Protein AF-A0AAU5V6W9-F1 (afdb_monomer_lite)

Secondary structure (DSSP, 8-state):
------------TT---HHHHHHHHHHHHHHHHHHHHHHHHHHHHHHHHH---STTS-HHHHHHHHHHHHHHHHHHHHHHHHHHHTTTS---HHHHHHHHHHHHHHHIIIIIHHHHHHHHHTT--HHHHHHHHHHHHHTTHHHHHHHHHHHHTTTBTTHHHHHHHHHHHHHHHHHHHHHHHHHHSS--TTTT---HHHHHHHHHHHHHHHHHHHHHHT-GGGBPPPPPPPPPPP---

Foldseek 3Di:
DDPPDPPPDPPPLPLDDPVLLVLLLVQLLVLLVQLLVVLLVCQVCCVPPPVPLVVVPPVVVLLVVLLVSLCSNLVSSQQSNVVSVCVQPVADSVLSSVLSSVLSSCLSVPFQSVQLNVCSVVVHDSSLSNLLSVLVSLLSQLSSLVSNLVSLVQWFPLSVVSSVLSNVLSVVLVVVLVVVCVPPVQCCSPVRNHDPVSSSVSSSSSRSSSSVSSSVRSRPVGTDDPPPDPPPPDDDD

Structure (mmCIF, N/CA/C/O backbone):
data_AF-A0AAU5V6W9-F1
#
_entry.id   AF-A0AAU5V6W9-F1
#
loop_
_atom_site.group_PDB
_atom_site.id
_atom_site.type_symbol
_atom_site.label_atom_id
_atom_site.label_alt_id
_atom_site.label_comp_id
_atom_site.label_asym_id
_atom_site.label_entity_id
_atom_site.label_seq_id
_atom_site.pdbx_PDB_ins_code
_atom_site.Cartn_x
_atom_site.Cartn_y
_atom_site.Cartn_z
_atom_site.occupancy
_atom_site.B_iso_or_equiv
_atom_site.auth_seq_id
_atom_site.auth_comp_id
_atom_site.auth_asym_id
_atom_site.auth_atom_id
_atom_site.pdbx_PDB_model_num
ATOM 1 N N . MET A 1 1 ? -24.030 -27.761 46.224 1.00 55.62 1 MET A N 1
ATOM 2 C CA . MET A 1 1 ? -22.808 -27.492 45.439 1.00 55.62 1 MET A CA 1
ATOM 3 C C . MET A 1 1 ? -23.111 -26.352 44.473 1.00 55.62 1 MET A C 1
ATOM 5 O O . MET A 1 1 ? -23.817 -26.597 43.503 1.00 55.62 1 MET A O 1
ATOM 9 N N . PRO A 1 2 ? -22.724 -25.101 44.776 1.00 58.25 2 PRO A N 1
ATOM 10 C CA . PRO A 1 2 ? -22.965 -23.975 43.880 1.00 58.25 2 PRO A CA 1
ATOM 11 C C . PRO A 1 2 ? -21.995 -24.043 42.696 1.00 58.25 2 PRO A C 1
ATOM 13 O O . PRO A 1 2 ? -20.791 -24.206 42.884 1.00 58.25 2 PRO A O 1
ATOM 16 N N . ALA A 1 3 ? -22.536 -23.959 41.482 1.00 61.22 3 ALA A N 1
ATOM 17 C CA . ALA A 1 3 ? -21.761 -23.889 40.255 1.00 61.22 3 ALA A CA 1
ATOM 18 C C . ALA A 1 3 ? -20.944 -22.592 40.256 1.00 61.22 3 ALA A C 1
ATOM 20 O O . ALA A 1 3 ? -21.497 -21.493 40.213 1.00 61.22 3 ALA A O 1
ATOM 21 N N . SER A 1 4 ? -19.625 -22.737 40.340 1.00 66.50 4 SER A N 1
ATOM 22 C CA . SER A 1 4 ? -18.647 -21.669 40.184 1.00 66.50 4 SER A CA 1
ATOM 23 C C . SER A 1 4 ? -18.809 -21.066 38.789 1.00 66.50 4 SER A C 1
ATOM 25 O O . SER A 1 4 ? -18.301 -21.602 37.806 1.00 66.50 4 SER A O 1
ATOM 27 N N . GLY A 1 5 ? -19.582 -19.986 38.692 1.00 65.50 5 GLY A N 1
ATOM 28 C CA . GLY A 1 5 ? -19.778 -19.258 37.448 1.00 65.50 5 GLY A CA 1
ATOM 29 C C . GLY A 1 5 ? -18.432 -18.761 36.939 1.00 65.50 5 GLY A C 1
ATOM 30 O O . GLY A 1 5 ? -17.771 -17.956 37.592 1.00 65.50 5 GLY A O 1
ATOM 31 N N . THR A 1 6 ? -18.018 -19.255 35.777 1.00 69.75 6 THR A N 1
ATOM 32 C CA . THR A 1 6 ? -16.904 -18.699 35.016 1.00 69.75 6 THR A CA 1
ATOM 33 C C . THR A 1 6 ? -17.271 -17.264 34.660 1.00 69.75 6 THR A C 1
ATOM 35 O O . THR A 1 6 ? -18.069 -17.033 33.750 1.00 69.75 6 THR A O 1
ATOM 38 N N . GLY A 1 7 ? -16.751 -16.308 35.434 1.00 66.25 7 GLY A N 1
ATOM 39 C CA . GLY A 1 7 ? -16.927 -14.888 35.164 1.00 66.25 7 GLY A CA 1
ATOM 40 C C . GLY A 1 7 ? -16.537 -14.576 33.715 1.00 66.25 7 GLY A C 1
ATOM 41 O O . GLY A 1 7 ? -15.620 -15.215 33.187 1.00 66.25 7 GLY A O 1
ATOM 42 N N . PRO A 1 8 ? -17.243 -13.646 33.050 1.00 65.94 8 PRO A N 1
ATOM 43 C CA . PRO A 1 8 ? -16.967 -13.300 31.665 1.00 65.94 8 PRO A CA 1
ATOM 44 C C . PRO A 1 8 ? -15.492 -12.928 31.540 1.00 65.94 8 PRO A C 1
ATOM 46 O O . PRO A 1 8 ? -15.019 -12.022 32.228 1.00 65.94 8 PRO A O 1
ATOM 49 N N . ALA A 1 9 ? -14.768 -13.673 30.701 1.00 65.06 9 ALA A N 1
ATOM 50 C CA . ALA A 1 9 ? -13.371 -13.406 30.406 1.00 65.06 9 ALA A CA 1
ATOM 51 C C . ALA A 1 9 ? -13.256 -11.929 30.027 1.00 65.06 9 ALA A C 1
ATOM 53 O O . ALA A 1 9 ? -13.850 -11.489 29.040 1.00 65.06 9 ALA A O 1
ATOM 54 N N . THR A 1 10 ? -12.554 -11.159 30.855 1.00 64.56 10 THR A N 1
ATOM 55 C CA . THR A 1 10 ? -12.313 -9.742 30.620 1.00 64.56 10 THR A CA 1
ATOM 56 C C . THR A 1 10 ? -11.573 -9.633 29.298 1.00 64.56 10 THR A C 1
ATOM 58 O O . THR A 1 10 ? -10.386 -9.937 29.187 1.00 64.56 10 THR A O 1
ATOM 61 N N . SER A 1 11 ? -12.305 -9.268 28.248 1.00 62.91 11 SER A N 1
ATOM 62 C CA . SER A 1 11 ? -11.743 -9.025 26.931 1.00 62.91 11 SER A CA 1
ATOM 63 C C . SER A 1 11 ? -10.641 -7.986 27.097 1.00 62.91 11 SER A C 1
ATOM 65 O O . SER A 1 11 ? -10.921 -6.843 27.456 1.00 62.91 11 SER A O 1
ATOM 67 N N . SER A 1 12 ? -9.393 -8.421 26.911 1.00 61.25 12 SER A N 1
ATOM 68 C CA . SER A 1 12 ? -8.193 -7.617 27.120 1.00 61.25 12 SER A CA 1
ATOM 69 C C . SER A 1 12 ? -8.353 -6.232 26.495 1.00 61.25 12 SER A C 1
ATOM 71 O O . SER A 1 12 ? -8.393 -6.083 25.271 1.00 61.25 12 SER A O 1
ATOM 73 N N . ALA A 1 13 ? -8.392 -5.207 27.347 1.00 68.50 13 ALA A N 1
ATOM 74 C CA . ALA A 1 13 ? -8.465 -3.804 26.948 1.00 68.50 13 ALA A CA 1
ATOM 75 C C . ALA A 1 13 ? -7.258 -3.355 26.096 1.00 68.50 13 ALA A C 1
ATOM 77 O O . ALA A 1 13 ? -7.284 -2.271 25.517 1.00 68.50 13 ALA A O 1
ATOM 78 N N . SER A 1 14 ? -6.207 -4.183 25.989 1.00 76.44 14 SER A N 1
ATOM 79 C CA . SER A 1 14 ? -4.956 -3.849 25.301 1.00 76.44 14 SER A CA 1
ATOM 80 C C . SER A 1 14 ? -5.104 -3.623 23.794 1.00 76.44 14 SER A C 1
ATOM 82 O O . SER A 1 14 ? -4.182 -3.112 23.165 1.00 76.44 14 SER A O 1
ATOM 84 N N . GLY A 1 15 ? -6.228 -4.023 23.183 1.00 81.38 15 GLY A N 1
ATOM 85 C CA . GLY A 1 15 ? -6.439 -3.930 21.735 1.00 81.38 15 GLY A CA 1
ATOM 86 C C . GLY A 1 15 ? -5.533 -4.852 20.907 1.00 81.38 15 GLY A C 1
ATOM 87 O O . GLY A 1 15 ? -5.777 -5.017 19.712 1.00 81.38 15 GLY A O 1
ATOM 88 N N . TRP A 1 16 ? -4.552 -5.515 21.523 1.00 93.00 16 TRP A N 1
ATOM 89 C CA . TRP A 1 16 ? -3.640 -6.449 20.874 1.00 93.00 16 TRP A CA 1
ATOM 90 C C . TRP A 1 16 ? -4.356 -7.738 20.460 1.00 93.00 16 TRP A C 1
ATOM 92 O O . TRP A 1 16 ? -5.128 -8.313 21.224 1.00 93.00 16 TRP A O 1
ATOM 102 N N . ASN A 1 17 ? -4.089 -8.205 19.239 1.00 94.69 17 ASN A N 1
ATOM 103 C CA . ASN A 1 17 ? -4.577 -9.485 18.737 1.00 94.69 17 ASN A CA 1
ATOM 104 C C . ASN A 1 17 ? -3.522 -10.088 17.802 1.00 94.69 17 ASN A C 1
ATOM 106 O O . ASN A 1 17 ? -3.394 -9.675 16.649 1.00 94.69 17 ASN A O 1
ATOM 110 N N . THR A 1 18 ? -2.780 -11.074 18.310 1.00 95.31 18 THR A N 1
ATOM 111 C CA . THR A 1 18 ? -1.686 -11.744 17.590 1.00 95.31 18 THR A CA 1
ATOM 112 C C . THR A 1 18 ? -2.150 -12.376 16.275 1.00 95.31 18 THR A C 1
ATOM 114 O O . THR A 1 18 ? -1.426 -12.338 15.286 1.00 95.31 18 THR A O 1
ATOM 117 N N . ARG A 1 19 ? -3.374 -12.918 16.223 1.00 96.25 19 ARG A N 1
ATOM 118 C CA . ARG A 1 19 ? -3.924 -13.504 14.994 1.00 96.25 19 ARG A CA 1
ATOM 119 C C . ARG A 1 19 ? -4.115 -12.439 13.915 1.00 96.25 19 ARG A C 1
ATOM 121 O O . ARG A 1 19 ? -3.682 -12.648 12.788 1.00 96.25 19 ARG A O 1
ATOM 128 N N . LEU A 1 20 ? -4.722 -11.302 14.256 1.00 95.69 20 LEU A N 1
ATOM 129 C CA . LEU A 1 20 ? -4.918 -10.197 13.311 1.00 95.69 20 LEU A CA 1
ATOM 130 C C . LEU A 1 20 ? -3.590 -9.585 12.851 1.00 95.69 20 LEU A C 1
ATOM 132 O O . LEU A 1 20 ? -3.468 -9.224 11.685 1.00 95.69 20 LEU A O 1
ATOM 136 N N . TYR A 1 21 ? -2.597 -9.505 13.742 1.00 96.19 21 TYR A N 1
ATOM 137 C CA . TYR A 1 21 ? -1.244 -9.058 13.401 1.00 96.19 21 TYR A CA 1
ATOM 138 C C . TYR A 1 21 ? -0.627 -9.917 12.289 1.00 96.19 21 TYR A C 1
ATOM 140 O O . TYR A 1 21 ? -0.215 -9.399 11.253 1.00 96.19 21 TYR A O 1
ATOM 148 N N . TRP A 1 22 ? -0.626 -11.241 12.467 1.00 97.19 22 TRP A N 1
ATOM 149 C CA . TRP A 1 22 ? -0.073 -12.157 11.469 1.00 97.19 22 TRP A CA 1
ATOM 150 C C . TRP A 1 22 ? -0.917 -12.236 10.197 1.00 97.19 22 TRP A C 1
ATOM 152 O O . TRP A 1 22 ? -0.357 -12.360 9.112 1.00 97.19 22 TRP A O 1
ATOM 162 N N . GLN A 1 23 ? -2.245 -12.108 10.299 1.00 97.44 23 GLN A N 1
ATOM 163 C CA . GLN A 1 23 ? -3.112 -11.993 9.122 1.00 97.44 23 GLN A CA 1
ATOM 164 C C . GLN A 1 23 ? -2.788 -10.743 8.301 1.00 97.44 23 GLN A C 1
ATOM 166 O O . GLN A 1 23 ? -2.745 -10.827 7.078 1.00 97.44 23 GLN A O 1
ATOM 171 N N . TRP A 1 24 ? -2.520 -9.605 8.949 1.00 96.50 24 TRP A N 1
ATOM 172 C CA . TRP A 1 24 ? -2.095 -8.390 8.256 1.00 96.50 24 TRP A CA 1
ATOM 173 C C . TRP A 1 24 ? -0.796 -8.599 7.487 1.00 96.50 24 TRP A C 1
ATOM 175 O O . TRP A 1 24 ? -0.749 -8.293 6.297 1.00 96.50 24 TRP A O 1
ATOM 185 N N . ILE A 1 25 ? 0.227 -9.152 8.143 1.00 95.25 25 ILE A N 1
ATOM 186 C CA . ILE A 1 25 ? 1.513 -9.456 7.505 1.00 95.25 25 ILE A CA 1
ATOM 187 C C . ILE A 1 25 ? 1.290 -10.387 6.311 1.00 95.25 25 ILE A C 1
ATOM 189 O O . ILE A 1 25 ? 1.614 -10.021 5.187 1.00 95.25 25 ILE A O 1
ATOM 193 N N . GLY A 1 26 ? 0.640 -11.534 6.528 1.00 96.19 26 GLY A N 1
ATOM 194 C CA . GLY A 1 26 ? 0.418 -12.529 5.479 1.00 96.19 26 GLY A CA 1
ATOM 195 C C . GLY A 1 26 ? -0.352 -11.981 4.277 1.00 96.19 26 GLY A C 1
ATOM 196 O O . GLY A 1 26 ? 0.048 -12.200 3.137 1.00 96.19 26 GLY A O 1
ATOM 197 N N . TYR A 1 27 ? -1.425 -11.221 4.502 1.00 96.38 27 TYR A N 1
ATOM 198 C CA . TYR A 1 27 ? -2.214 -10.637 3.417 1.00 96.38 27 TYR A CA 1
ATOM 199 C C . TYR A 1 27 ? -1.485 -9.528 2.656 1.00 96.38 27 TYR A C 1
ATOM 201 O O . TYR A 1 27 ? -1.617 -9.471 1.435 1.00 96.38 27 TYR A O 1
ATOM 209 N N . ASN A 1 28 ? -0.690 -8.686 3.324 1.00 93.12 28 ASN A N 1
ATOM 210 C CA . ASN A 1 28 ? 0.132 -7.698 2.619 1.00 93.12 28 ASN A CA 1
ATOM 211 C C . ASN A 1 28 ? 1.264 -8.374 1.835 1.00 93.12 28 ASN A C 1
ATOM 213 O O . ASN A 1 28 ? 1.492 -8.013 0.686 1.00 93.12 28 ASN A O 1
ATOM 217 N N . THR A 1 29 ? 1.913 -9.400 2.394 1.00 91.94 29 THR A N 1
ATOM 218 C CA . THR A 1 29 ? 2.913 -10.202 1.674 1.00 91.94 29 THR A CA 1
ATOM 219 C C . THR A 1 29 ? 2.320 -10.826 0.412 1.00 91.94 29 THR A C 1
ATOM 221 O O . THR A 1 29 ? 2.888 -10.668 -0.665 1.00 91.94 29 THR A O 1
ATOM 224 N N . ILE A 1 30 ? 1.155 -11.477 0.513 1.00 94.62 30 ILE A N 1
ATOM 225 C CA . ILE A 1 30 ? 0.465 -12.057 -0.649 1.00 94.62 30 ILE A CA 1
ATOM 226 C C . ILE A 1 30 ? 0.129 -10.972 -1.675 1.00 94.62 30 ILE A C 1
ATOM 228 O O . ILE A 1 30 ? 0.341 -11.187 -2.868 1.00 94.62 30 ILE A O 1
ATOM 232 N N . ALA A 1 31 ? -0.369 -9.814 -1.230 1.00 91.88 31 ALA A N 1
ATOM 233 C CA . ALA A 1 31 ? -0.677 -8.701 -2.119 1.00 91.88 31 ALA A CA 1
ATOM 234 C C . ALA A 1 31 ? 0.565 -8.243 -2.892 1.00 91.88 31 ALA A C 1
ATOM 236 O O . ALA A 1 31 ? 0.526 -8.219 -4.118 1.00 91.88 31 ALA A O 1
ATOM 237 N N . PHE A 1 32 ? 1.670 -7.948 -2.201 1.00 88.31 32 PHE A N 1
ATOM 238 C CA . PHE A 1 32 ? 2.909 -7.499 -2.836 1.00 88.31 32 PHE A CA 1
ATOM 239 C C . PHE A 1 32 ? 3.469 -8.535 -3.806 1.00 88.31 32 PHE A C 1
ATOM 241 O O . PHE A 1 32 ? 3.773 -8.186 -4.942 1.00 88.31 32 PHE A O 1
ATOM 248 N N . VAL A 1 33 ? 3.524 -9.809 -3.404 1.00 89.06 33 VAL A N 1
ATOM 249 C CA . VAL A 1 33 ? 3.997 -10.893 -4.275 1.00 89.06 33 VAL A CA 1
ATOM 250 C C . VAL A 1 33 ? 3.149 -10.983 -5.540 1.00 89.06 33 VAL A C 1
ATOM 252 O O . VAL A 1 33 ? 3.687 -10.985 -6.644 1.00 89.06 33 VAL A O 1
ATOM 255 N N . THR A 1 34 ? 1.824 -11.019 -5.384 1.00 90.62 34 THR A N 1
ATOM 256 C CA . THR A 1 34 ? 0.880 -11.142 -6.505 1.00 90.62 34 THR A CA 1
ATOM 257 C C . THR A 1 34 ? 1.044 -9.986 -7.480 1.00 90.62 34 THR A C 1
ATOM 259 O O . THR A 1 34 ? 1.129 -10.182 -8.688 1.00 90.62 34 THR A O 1
ATOM 262 N N . VAL A 1 35 ? 1.088 -8.774 -6.942 1.00 87.81 35 VAL A N 1
ATOM 263 C CA . VAL A 1 35 ? 1.090 -7.540 -7.711 1.00 87.81 35 VAL A CA 1
ATOM 264 C C . VAL A 1 35 ? 2.421 -7.328 -8.436 1.00 87.81 35 VAL A C 1
ATOM 266 O O . VAL A 1 35 ? 2.412 -7.006 -9.623 1.00 87.81 35 VAL A O 1
ATOM 269 N N . LEU A 1 36 ? 3.553 -7.566 -7.768 1.00 83.88 36 LEU A N 1
ATOM 270 C CA . LEU A 1 36 ? 4.867 -7.495 -8.406 1.00 83.88 36 LEU A CA 1
ATOM 271 C C . LEU A 1 36 ? 5.038 -8.577 -9.471 1.00 83.88 36 LEU A C 1
ATOM 273 O O . LEU A 1 36 ? 5.511 -8.276 -10.561 1.00 83.88 36 LEU A O 1
ATOM 277 N N . THR A 1 37 ? 4.609 -9.811 -9.190 1.00 85.62 37 THR A N 1
ATOM 278 C CA . THR A 1 37 ? 4.686 -10.915 -10.160 1.00 85.62 37 THR A CA 1
ATOM 279 C C . THR A 1 37 ? 3.857 -10.598 -11.398 1.00 85.62 37 THR A C 1
ATOM 281 O O . THR A 1 37 ? 4.339 -10.721 -12.518 1.00 85.62 37 THR A O 1
ATOM 284 N N . ALA A 1 38 ? 2.614 -10.154 -11.209 1.00 87.69 38 ALA A N 1
ATOM 285 C CA . ALA A 1 38 ? 1.743 -9.800 -12.319 1.00 87.69 38 ALA A CA 1
ATOM 286 C C . ALA A 1 38 ? 2.282 -8.599 -13.109 1.00 87.69 38 ALA A C 1
ATOM 288 O O . ALA A 1 38 ? 2.258 -8.628 -14.333 1.00 87.69 38 ALA A O 1
ATOM 289 N N . GLY A 1 39 ? 2.821 -7.582 -12.432 1.00 82.19 39 GLY A N 1
ATOM 290 C CA . GLY A 1 39 ? 3.485 -6.454 -13.081 1.00 82.19 39 GLY A CA 1
ATOM 291 C C . GLY A 1 39 ? 4.692 -6.871 -13.921 1.00 82.19 39 GLY A C 1
ATOM 292 O O . GLY A 1 39 ? 4.799 -6.468 -15.071 1.00 82.19 39 GLY A O 1
ATOM 293 N N . PHE A 1 40 ? 5.551 -7.731 -13.375 1.00 82.06 40 PHE A N 1
ATOM 294 C CA . PHE A 1 40 ? 6.702 -8.286 -14.083 1.00 82.06 40 PHE A CA 1
ATOM 295 C C . PHE A 1 40 ? 6.283 -9.092 -15.318 1.00 82.06 40 PHE A C 1
ATOM 297 O O . PHE A 1 40 ? 6.793 -8.861 -16.408 1.00 82.06 40 PHE A O 1
ATOM 304 N N . VAL A 1 41 ? 5.298 -9.986 -15.182 1.00 83.94 41 VAL A N 1
ATOM 305 C CA . VAL A 1 41 ? 4.759 -10.751 -16.319 1.00 83.94 41 VAL A CA 1
ATOM 306 C C . VAL A 1 41 ? 4.163 -9.822 -17.378 1.00 83.94 41 VAL A C 1
ATOM 308 O O . VAL A 1 41 ? 4.382 -10.037 -18.564 1.00 83.94 41 VAL A O 1
ATOM 311 N N . LEU A 1 42 ? 3.432 -8.778 -16.975 1.00 78.88 42 LEU A N 1
ATOM 312 C CA . LEU A 1 42 ? 2.895 -7.786 -17.908 1.00 78.88 42 LEU A CA 1
ATOM 313 C C . LEU A 1 42 ? 4.002 -6.995 -18.613 1.00 78.88 42 LEU A C 1
ATOM 315 O O . LEU A 1 42 ? 3.856 -6.717 -19.799 1.00 78.88 42 LEU A O 1
ATOM 319 N N . ALA A 1 43 ? 5.092 -6.660 -17.918 1.00 75.31 43 ALA A N 1
ATOM 320 C CA . ALA A 1 43 ? 6.247 -5.992 -18.510 1.00 75.31 43 ALA A CA 1
ATOM 321 C C . ALA A 1 43 ? 6.925 -6.881 -19.565 1.00 75.31 43 ALA A C 1
ATOM 323 O O . ALA A 1 43 ? 7.111 -6.425 -20.690 1.00 75.31 43 ALA A O 1
ATOM 324 N N . LEU A 1 44 ? 7.176 -8.159 -19.249 1.00 77.25 44 LEU A N 1
ATOM 325 C CA . LEU A 1 44 ? 7.737 -9.135 -20.193 1.00 77.25 44 LEU A CA 1
ATOM 326 C C . LEU A 1 44 ? 6.843 -9.337 -21.423 1.00 77.25 44 LEU A C 1
ATOM 328 O O . LEU A 1 44 ? 7.301 -9.317 -22.560 1.00 77.25 44 LEU A O 1
ATOM 332 N N . LEU A 1 45 ? 5.534 -9.508 -21.212 1.00 75.69 45 LEU A N 1
ATOM 333 C CA . LEU A 1 45 ? 4.588 -9.646 -22.321 1.00 75.69 45 LEU A CA 1
ATOM 334 C C . LEU A 1 45 ? 4.494 -8.354 -23.147 1.00 75.69 45 LEU A C 1
ATOM 336 O O . LEU A 1 45 ? 4.311 -8.414 -24.360 1.00 75.69 45 LEU A O 1
ATOM 340 N N . GLY A 1 46 ? 4.608 -7.192 -22.504 1.00 70.00 46 GLY A N 1
ATOM 341 C CA . GLY A 1 46 ? 4.578 -5.888 -23.158 1.00 70.00 46 GLY A CA 1
ATOM 342 C C . GLY A 1 46 ? 5.800 -5.632 -24.039 1.00 70.00 46 GLY A C 1
ATOM 343 O O . GLY A 1 46 ? 5.620 -5.175 -25.170 1.00 70.00 46 GLY A O 1
ATOM 344 N N . SER A 1 47 ? 7.006 -5.953 -23.549 1.00 67.94 47 SER A N 1
ATOM 345 C CA . SER A 1 47 ? 8.249 -5.806 -24.317 1.00 67.94 47 SER A CA 1
ATOM 346 C C . SER A 1 47 ? 8.286 -6.759 -25.504 1.00 67.94 47 SER A C 1
ATOM 348 O O . SER A 1 47 ? 8.539 -6.328 -26.625 1.00 67.94 47 SER A O 1
ATOM 350 N N . ASP A 1 48 ? 7.962 -8.034 -25.278 1.00 65.81 48 ASP A N 1
ATOM 351 C CA . ASP A 1 48 ? 8.229 -9.081 -26.264 1.00 65.81 48 ASP A CA 1
ATOM 352 C C . ASP A 1 48 ? 7.082 -9.246 -27.266 1.00 65.81 48 ASP A C 1
ATOM 354 O O . ASP A 1 48 ? 7.307 -9.435 -28.463 1.00 65.81 48 ASP A O 1
ATOM 358 N N . ALA A 1 49 ? 5.830 -9.195 -26.800 1.00 56.66 49 ALA A N 1
ATOM 359 C CA . ALA A 1 49 ? 4.691 -9.588 -27.630 1.00 56.66 49 ALA A CA 1
ATOM 360 C C . ALA A 1 49 ? 4.080 -8.426 -28.414 1.00 56.66 49 ALA A C 1
ATOM 362 O O . ALA A 1 49 ? 3.512 -8.650 -29.483 1.00 56.66 49 ALA A O 1
ATOM 363 N N . LEU A 1 50 ? 4.150 -7.200 -27.890 1.00 55.78 50 LEU A N 1
ATOM 364 C CA . LEU A 1 50 ? 3.366 -6.098 -28.443 1.00 55.78 50 LEU A CA 1
ATOM 365 C C . LEU A 1 50 ? 4.205 -5.007 -29.114 1.00 55.78 50 LEU A C 1
ATOM 367 O O . LEU A 1 50 ? 3.602 -4.177 -29.790 1.00 55.78 50 LEU A O 1
ATOM 371 N N . HIS A 1 51 ? 5.543 -5.011 -28.960 1.00 65.19 51 HIS A N 1
ATOM 372 C CA . HIS A 1 51 ? 6.438 -3.945 -29.453 1.00 65.19 51 HIS A CA 1
ATOM 373 C C . HIS A 1 51 ? 5.806 -2.560 -29.242 1.00 65.19 51 HIS A C 1
ATOM 375 O O . HIS A 1 51 ? 5.802 -1.717 -30.142 1.00 65.19 51 HIS A O 1
ATOM 381 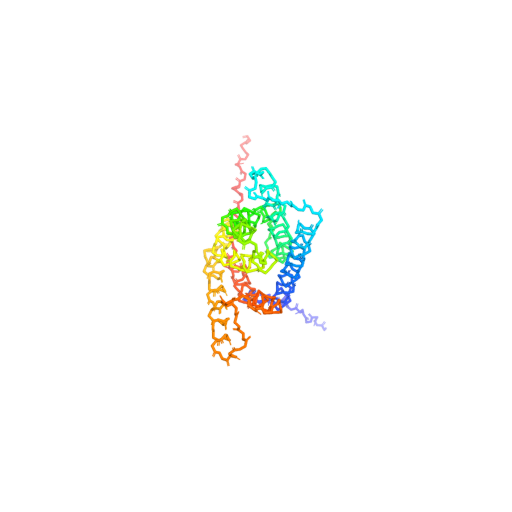N N . LEU A 1 52 ? 5.151 -2.370 -28.086 1.00 63.91 52 LEU A N 1
ATOM 382 C CA . LEU A 1 52 ? 4.425 -1.141 -27.808 1.00 63.91 52 LEU A CA 1
ATOM 383 C C . LEU A 1 52 ? 5.466 -0.075 -27.568 1.00 63.91 52 LEU A C 1
ATOM 385 O O . LEU A 1 52 ? 5.983 0.072 -26.460 1.00 63.91 52 LEU A O 1
ATOM 389 N N . ASP A 1 53 ? 5.741 0.662 -28.628 1.00 65.44 53 ASP A N 1
ATOM 390 C CA . ASP A 1 53 ? 6.400 1.939 -28.553 1.00 65.44 53 ASP A CA 1
ATOM 391 C C . ASP A 1 53 ? 5.434 2.894 -27.831 1.00 65.44 53 ASP A C 1
ATOM 393 O O . ASP A 1 53 ? 4.615 3.580 -28.448 1.00 65.44 53 ASP A O 1
ATOM 397 N N . LEU A 1 54 ? 5.432 2.866 -26.490 1.00 62.41 54 LEU A N 1
ATOM 398 C CA . LEU A 1 54 ? 4.618 3.791 -25.695 1.00 62.41 54 LEU A CA 1
ATOM 399 C C . LEU A 1 54 ? 5.093 5.234 -25.917 1.00 62.41 54 LEU A C 1
ATOM 401 O O . LEU A 1 54 ? 4.299 6.159 -25.726 1.00 62.41 54 LEU A O 1
ATOM 405 N N . ALA A 1 55 ? 6.338 5.418 -26.371 1.00 59.47 55 ALA A N 1
ATOM 406 C CA . ALA A 1 55 ? 6.896 6.705 -26.754 1.00 59.47 55 ALA A CA 1
ATOM 407 C C . ALA A 1 55 ? 6.311 7.246 -28.069 1.00 59.47 55 ALA A C 1
ATOM 409 O O . ALA A 1 55 ? 6.129 8.457 -28.196 1.00 59.47 55 ALA A O 1
ATOM 410 N N . SER A 1 56 ? 5.858 6.379 -28.985 1.00 60.91 56 SER A N 1
ATOM 411 C CA . SER A 1 56 ? 5.157 6.775 -30.224 1.00 60.91 56 SER A CA 1
ATOM 412 C C . SER A 1 56 ? 3.786 7.454 -30.020 1.00 60.91 56 SER A C 1
ATOM 414 O O . SER A 1 56 ? 3.111 7.814 -30.987 1.00 60.91 56 SER A O 1
ATOM 416 N N . GLY A 1 57 ? 3.375 7.716 -28.772 1.00 59.12 57 GLY A N 1
ATOM 417 C CA . GLY A 1 57 ? 2.344 8.715 -28.473 1.00 59.12 57 GLY A CA 1
ATOM 418 C C . GLY A 1 57 ? 0.943 8.167 -28.212 1.00 59.12 57 GLY A C 1
ATOM 419 O O . GLY A 1 57 ? -0.032 8.925 -28.203 1.00 59.12 57 GLY A O 1
ATOM 420 N N . HIS A 1 58 ? 0.792 6.873 -27.933 1.00 75.31 58 HIS A N 1
ATOM 421 C CA . HIS A 1 58 ? -0.504 6.320 -27.543 1.00 75.31 58 HIS A CA 1
ATOM 422 C C . HIS A 1 58 ? -0.813 6.577 -26.059 1.00 75.31 58 HIS A C 1
ATOM 424 O O . HIS A 1 58 ? -0.895 5.652 -25.251 1.00 75.31 58 HIS A O 1
ATOM 430 N N . VAL A 1 59 ? -1.079 7.844 -25.711 1.00 82.69 59 VAL A N 1
ATOM 431 C CA . VAL A 1 59 ? -1.544 8.281 -24.375 1.00 82.69 59 VAL A CA 1
ATOM 432 C C . VAL A 1 59 ? -2.686 7.398 -23.860 1.00 82.69 59 VAL A C 1
ATOM 434 O O . VAL A 1 59 ? -2.739 7.073 -22.678 1.00 82.69 59 VAL A O 1
ATOM 437 N N . LEU A 1 60 ? -3.579 6.946 -24.745 1.00 84.81 60 LEU A N 1
ATOM 438 C CA . LEU A 1 60 ? -4.673 6.042 -24.387 1.00 84.81 60 LEU A CA 1
ATOM 439 C C . LEU A 1 60 ? -4.183 4.678 -23.868 1.00 84.81 60 LEU A C 1
ATOM 441 O O . LEU A 1 60 ? -4.742 4.165 -22.901 1.00 84.81 60 LEU A O 1
ATOM 445 N N . VAL A 1 61 ? -3.144 4.103 -24.480 1.00 82.19 61 VAL A N 1
ATOM 446 C CA . VAL A 1 61 ? -2.547 2.828 -24.050 1.00 82.19 61 VAL A CA 1
ATOM 447 C C . VAL A 1 61 ? -1.847 3.013 -22.707 1.00 82.19 61 VAL A C 1
ATOM 449 O O . VAL A 1 61 ? -2.089 2.232 -21.790 1.00 82.19 61 VAL A O 1
ATOM 452 N N . ALA A 1 62 ? -1.075 4.091 -22.545 1.00 82.81 62 ALA A N 1
ATOM 453 C CA . ALA A 1 62 ? -0.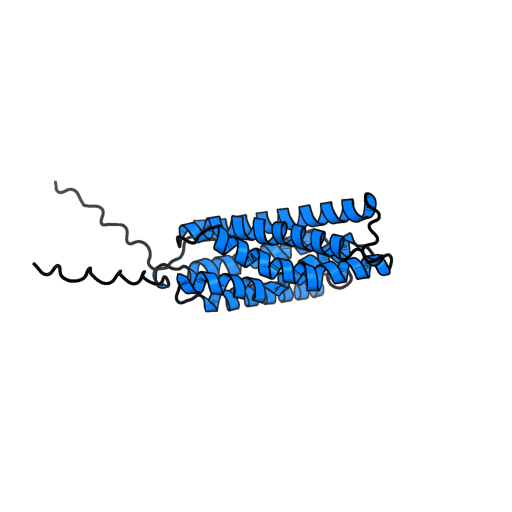448 4.451 -21.273 1.00 82.81 62 ALA A CA 1
ATOM 454 C C . ALA A 1 62 ? -1.479 4.613 -20.140 1.00 82.81 62 ALA A C 1
ATOM 456 O O . ALA A 1 62 ? -1.315 4.048 -19.059 1.00 82.81 62 ALA A O 1
ATOM 457 N N . LEU A 1 63 ? -2.583 5.324 -20.395 1.00 88.12 63 LEU A N 1
ATOM 458 C CA . LEU A 1 63 ? -3.680 5.487 -19.437 1.00 88.12 63 LEU A CA 1
ATOM 459 C C . LEU A 1 63 ? -4.363 4.157 -19.103 1.00 88.12 63 LEU A C 1
ATOM 461 O O . LEU A 1 63 ? -4.722 3.928 -17.946 1.00 88.12 63 LEU A O 1
ATOM 465 N N . LEU A 1 64 ? -4.542 3.276 -20.088 1.00 89.19 64 LEU A N 1
ATOM 466 C CA . LEU A 1 64 ? -5.136 1.959 -19.884 1.00 89.19 64 LEU A CA 1
ATOM 467 C C . LEU A 1 64 ? -4.226 1.062 -19.035 1.00 89.19 64 LEU A C 1
ATOM 469 O O . LEU A 1 64 ? -4.707 0.471 -18.070 1.00 89.19 64 LEU A O 1
ATOM 473 N N . ILE A 1 65 ? -2.923 1.021 -19.328 1.00 85.56 65 ILE A N 1
ATOM 474 C CA . ILE A 1 65 ? -1.926 0.285 -18.536 1.00 85.56 65 ILE A CA 1
ATOM 475 C C . ILE A 1 65 ? -1.881 0.827 -17.108 1.00 85.56 65 ILE A C 1
ATOM 477 O O . ILE A 1 65 ? -2.029 0.054 -16.165 1.00 85.56 65 ILE A O 1
ATOM 481 N N . ALA A 1 66 ? -1.777 2.148 -16.934 1.00 88.94 66 ALA A N 1
ATOM 482 C CA . ALA A 1 66 ? -1.784 2.783 -15.618 1.00 88.94 66 ALA A CA 1
ATOM 483 C C . ALA A 1 66 ? -3.061 2.464 -14.828 1.00 88.94 66 ALA A C 1
ATOM 485 O O . ALA A 1 66 ? -3.005 2.182 -13.634 1.00 88.94 66 ALA A O 1
ATOM 486 N N . THR A 1 67 ? -4.220 2.464 -15.491 1.00 91.88 67 THR A N 1
ATOM 487 C CA . THR A 1 67 ? -5.505 2.141 -14.858 1.00 91.88 67 THR A CA 1
ATOM 488 C C . THR A 1 67 ? -5.573 0.674 -14.444 1.00 91.88 67 THR A C 1
ATOM 490 O O . THR A 1 67 ? -5.957 0.377 -13.312 1.00 91.88 67 THR A O 1
ATOM 493 N N . LEU A 1 68 ? -5.182 -0.252 -15.323 1.00 90.81 68 LEU A N 1
ATOM 494 C CA . LEU A 1 68 ? -5.140 -1.683 -15.013 1.00 90.81 68 LEU A CA 1
ATOM 495 C C . LEU A 1 68 ? -4.152 -1.973 -13.884 1.00 90.81 68 LEU A C 1
ATOM 497 O O . LEU A 1 68 ? -4.495 -2.673 -12.932 1.00 90.81 68 LEU A O 1
ATOM 501 N N . GLY A 1 69 ? -2.968 -1.369 -13.951 1.00 89.00 69 GLY A N 1
ATOM 502 C CA . GLY A 1 69 ? -1.956 -1.415 -12.913 1.00 89.00 69 GLY A CA 1
ATOM 503 C C . GLY A 1 69 ? -2.482 -0.902 -11.575 1.00 89.00 69 GLY A C 1
ATOM 504 O O . GLY A 1 69 ? -2.368 -1.588 -10.565 1.00 89.00 69 GLY A O 1
ATOM 505 N N . ALA A 1 70 ? -3.152 0.250 -11.553 1.00 92.38 70 ALA A N 1
ATOM 506 C CA . ALA A 1 70 ? -3.738 0.817 -10.341 1.00 92.38 70 ALA A CA 1
ATOM 507 C C . ALA A 1 70 ? -4.865 -0.041 -9.751 1.00 92.38 70 ALA A C 1
ATOM 509 O O . ALA A 1 70 ? -4.953 -0.194 -8.530 1.00 92.38 70 ALA A O 1
ATOM 510 N N . ILE A 1 71 ? -5.725 -0.614 -10.599 1.00 94.06 71 ILE A N 1
ATOM 511 C CA . ILE A 1 71 ? -6.782 -1.541 -10.177 1.00 94.06 71 ILE A CA 1
ATOM 512 C C . ILE A 1 71 ? -6.165 -2.813 -9.603 1.00 94.06 71 ILE A C 1
ATOM 514 O O . ILE A 1 71 ? -6.630 -3.297 -8.575 1.00 94.06 71 ILE A O 1
ATOM 518 N N . LEU A 1 72 ? -5.117 -3.344 -10.225 1.00 91.38 72 LEU A N 1
ATOM 519 C CA . LEU A 1 72 ? -4.427 -4.531 -9.743 1.00 91.38 72 LEU A CA 1
ATOM 520 C C . LEU A 1 72 ? -3.730 -4.251 -8.404 1.00 91.38 72 LEU A C 1
ATOM 522 O O . LEU A 1 72 ? -4.032 -4.916 -7.415 1.00 91.38 72 LEU A O 1
ATOM 526 N N . PHE A 1 73 ? -2.877 -3.224 -8.345 1.00 88.88 73 PHE A N 1
ATOM 527 C CA . PHE A 1 73 ? -2.155 -2.813 -7.138 1.00 88.88 73 PHE A CA 1
ATOM 528 C C . PHE A 1 73 ? -3.121 -2.441 -6.011 1.00 88.88 73 PHE A C 1
ATOM 530 O O . PHE A 1 73 ? -3.178 -3.107 -4.978 1.00 88.88 73 PHE A O 1
ATOM 537 N N . GLY A 1 74 ? -3.913 -1.386 -6.207 1.00 92.12 74 GLY A N 1
ATOM 538 C CA . GLY A 1 74 ? -4.796 -0.851 -5.177 1.00 92.12 74 GLY A CA 1
ATOM 539 C C . GLY A 1 74 ? -5.986 -1.762 -4.876 1.00 92.12 74 GLY A C 1
ATOM 540 O O . GLY A 1 74 ? -6.438 -1.834 -3.733 1.00 92.12 74 GLY A O 1
ATOM 541 N N . GLY A 1 75 ? -6.486 -2.492 -5.873 1.00 96.38 75 GLY A N 1
ATOM 542 C CA . GLY A 1 75 ? -7.612 -3.408 -5.716 1.00 96.38 75 GLY A CA 1
ATOM 543 C C . GLY A 1 75 ? -7.250 -4.668 -4.945 1.00 96.38 75 GLY A C 1
ATOM 544 O O . GLY A 1 75 ? -7.944 -4.984 -3.978 1.00 96.38 75 GLY A O 1
ATOM 545 N N . VAL A 1 76 ? -6.173 -5.368 -5.323 1.00 95.88 76 VAL A N 1
ATOM 546 C CA . VAL A 1 76 ? -5.737 -6.594 -4.628 1.00 95.88 76 VAL A CA 1
ATOM 547 C C . VAL A 1 76 ? -5.278 -6.263 -3.211 1.00 95.88 76 VAL A C 1
ATOM 549 O O . VAL A 1 76 ? -5.789 -6.855 -2.256 1.00 95.88 76 VAL A O 1
ATOM 552 N N . LEU A 1 77 ? -4.393 -5.271 -3.056 1.00 94.06 77 LEU A N 1
ATOM 553 C CA . LEU A 1 77 ? -3.908 -4.836 -1.745 1.00 94.06 77 LEU A CA 1
ATOM 554 C C . LEU A 1 77 ? -5.063 -4.369 -0.855 1.00 94.06 77 LEU A C 1
ATOM 556 O O . LEU A 1 77 ? -5.230 -4.862 0.261 1.00 94.06 77 LEU A O 1
ATOM 560 N N . GLY A 1 78 ? -5.912 -3.476 -1.369 1.00 96.31 78 GLY A N 1
ATOM 561 C CA . GLY A 1 78 ? -7.061 -2.962 -0.636 1.00 96.31 78 GLY A CA 1
ATOM 562 C C . GLY A 1 78 ? -8.048 -4.064 -0.248 1.00 96.31 78 GLY A C 1
ATOM 563 O O . GLY A 1 78 ? -8.529 -4.082 0.884 1.00 96.31 78 GLY A O 1
ATOM 564 N N . ALA A 1 79 ? -8.338 -5.014 -1.140 1.00 98.00 79 ALA A N 1
ATOM 565 C CA . ALA A 1 79 ? -9.257 -6.112 -0.848 1.00 98.00 79 ALA A CA 1
ATOM 566 C C . ALA A 1 79 ? -8.727 -7.028 0.262 1.00 98.00 79 ALA A C 1
ATOM 568 O O . ALA A 1 79 ? -9.488 -7.382 1.162 1.00 98.00 79 ALA A O 1
ATOM 569 N N . LEU A 1 80 ? -7.441 -7.382 0.219 1.00 97.62 80 LEU A N 1
ATOM 570 C CA . LEU A 1 80 ? -6.815 -8.245 1.218 1.00 97.62 80 LEU A CA 1
ATOM 571 C C . LEU A 1 80 ? -6.663 -7.538 2.574 1.00 97.62 80 LEU A C 1
ATOM 573 O O . LEU A 1 80 ? -6.997 -8.116 3.608 1.00 97.62 80 LEU A O 1
ATOM 577 N N . GLN A 1 81 ? -6.270 -6.262 2.589 1.00 97.00 81 GLN A N 1
ATOM 578 C CA . GLN A 1 81 ? -6.242 -5.457 3.815 1.00 97.00 81 GLN A CA 1
ATOM 579 C C . GLN A 1 81 ? -7.638 -5.302 4.434 1.00 97.00 81 GLN A C 1
ATOM 581 O O . GLN A 1 81 ? -7.794 -5.406 5.655 1.00 97.00 81 GLN A O 1
ATOM 586 N N . TRP A 1 82 ? -8.672 -5.111 3.606 1.00 98.38 82 TRP A N 1
ATOM 587 C CA . TRP A 1 82 ? -10.055 -5.000 4.071 1.00 98.38 82 TRP A CA 1
ATOM 588 C C . TRP A 1 82 ? -10.504 -6.236 4.860 1.00 98.38 82 TRP A C 1
ATOM 590 O O . TRP A 1 82 ? -11.206 -6.080 5.857 1.00 98.38 82 TRP A O 1
ATOM 600 N N . LEU A 1 83 ? -10.046 -7.443 4.495 1.00 98.12 83 LEU A N 1
ATOM 601 C CA . LEU A 1 83 ? -10.371 -8.675 5.227 1.00 98.12 83 LEU A CA 1
ATOM 602 C C . LEU A 1 83 ? -9.898 -8.656 6.688 1.00 98.12 83 LEU A C 1
ATOM 604 O O . LEU A 1 83 ? -10.512 -9.309 7.534 1.00 98.12 83 LEU A O 1
ATOM 608 N N . VAL A 1 84 ? -8.830 -7.917 6.998 1.00 97.56 84 VAL A N 1
ATOM 609 C CA . VAL A 1 84 ? -8.348 -7.716 8.375 1.00 97.56 84 VAL A CA 1
ATOM 610 C C . VAL A 1 84 ? -9.117 -6.587 9.045 1.00 97.56 84 VAL A C 1
ATOM 612 O O . VAL A 1 84 ? -9.597 -6.738 10.166 1.00 97.56 84 VAL A O 1
ATOM 615 N N . VAL A 1 85 ? -9.266 -5.459 8.348 1.00 97.38 85 VAL A N 1
ATOM 616 C CA . VAL A 1 85 ? -9.911 -4.252 8.881 1.00 97.38 85 VAL A CA 1
ATOM 617 C C . VAL A 1 85 ? -11.368 -4.518 9.268 1.00 97.38 85 VAL A C 1
ATOM 619 O O . VAL A 1 85 ? -11.796 -4.103 10.347 1.00 97.38 85 VAL A O 1
ATOM 622 N N . GLN A 1 86 ? -12.109 -5.278 8.453 1.00 97.44 86 GLN A N 1
ATOM 623 C CA . GLN A 1 86 ? -13.515 -5.607 8.714 1.00 97.44 86 GLN A CA 1
ATOM 624 C C . GLN A 1 86 ? -13.731 -6.394 10.015 1.00 97.44 86 GLN A C 1
ATOM 626 O O . GLN A 1 86 ? -14.814 -6.350 10.590 1.00 97.44 86 GLN A O 1
ATOM 631 N N . GLN A 1 87 ? -12.703 -7.098 10.505 1.00 96.31 87 GLN A N 1
ATOM 632 C CA . GLN A 1 87 ? -12.779 -7.840 11.767 1.00 96.31 87 GLN A CA 1
ATOM 633 C C . GLN A 1 87 ? -12.753 -6.913 12.993 1.00 96.31 87 GLN A C 1
ATOM 635 O O . GLN A 1 87 ? -13.004 -7.364 14.109 1.00 96.31 87 GLN A O 1
ATOM 640 N N . ARG A 1 88 ? -12.426 -5.626 12.810 1.00 94.88 88 ARG A N 1
ATOM 641 C CA . ARG A 1 88 ? -12.399 -4.608 13.873 1.00 94.88 88 ARG A CA 1
ATOM 642 C C . ARG A 1 88 ? -13.486 -3.563 13.724 1.00 94.88 88 ARG A C 1
ATOM 644 O O . ARG A 1 88 ? -14.037 -3.123 14.726 1.00 94.88 88 ARG A O 1
ATOM 651 N N . VAL A 1 89 ? -13.759 -3.148 12.493 1.00 95.56 89 VAL A N 1
ATOM 652 C CA . VAL A 1 89 ? -14.700 -2.072 12.190 1.00 95.56 89 VAL A CA 1
ATOM 653 C C . VAL A 1 89 ? -15.526 -2.444 10.960 1.00 95.56 89 VAL A C 1
ATOM 655 O O . VAL A 1 89 ? -14.949 -2.891 9.970 1.00 95.56 89 VAL A O 1
ATOM 658 N N . PRO A 1 90 ? -16.858 -2.251 10.967 1.00 94.44 90 PRO A N 1
ATOM 659 C CA . PRO A 1 90 ? -17.719 -2.589 9.835 1.00 94.44 90 PRO A CA 1
ATOM 660 C C . PRO A 1 90 ? -17.584 -1.549 8.709 1.00 94.44 90 PRO A C 1
ATOM 662 O O . PRO A 1 90 ? -18.487 -0.759 8.442 1.00 94.44 90 PRO A O 1
ATOM 665 N N . LEU A 1 91 ? -16.424 -1.516 8.051 1.00 95.75 91 LEU A N 1
ATOM 666 C CA . LEU A 1 91 ? -16.151 -0.616 6.934 1.00 95.75 91 LEU A CA 1
ATOM 667 C C . LEU A 1 91 ? -16.621 -1.225 5.603 1.00 95.75 91 LEU A C 1
ATOM 669 O O . LEU A 1 91 ? -16.271 -2.370 5.297 1.00 95.75 91 LEU A O 1
ATOM 673 N N . PRO A 1 92 ? -17.351 -0.472 4.755 1.00 97.62 92 PRO A N 1
ATOM 674 C CA . PRO A 1 92 ? -17.748 -0.955 3.438 1.00 97.62 92 PR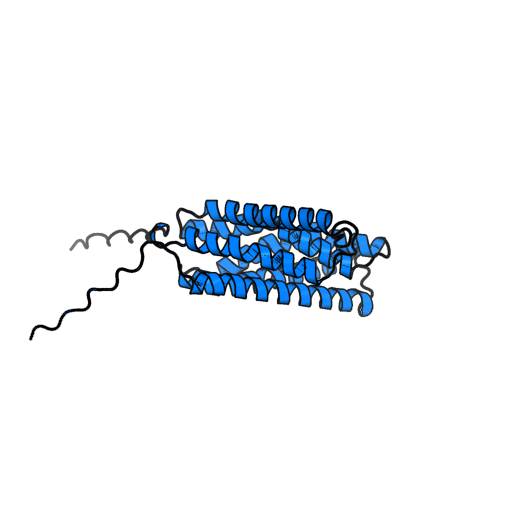O A CA 1
ATOM 675 C C . PRO A 1 92 ? -16.537 -1.270 2.550 1.00 97.62 92 PRO A C 1
ATOM 677 O O . PRO A 1 92 ? -15.686 -0.407 2.318 1.00 97.62 92 PRO A O 1
ATOM 680 N N . ARG A 1 93 ? -16.508 -2.481 1.974 1.00 97.81 93 ARG A N 1
ATOM 681 C CA . ARG A 1 93 ? -15.420 -2.963 1.099 1.00 97.81 93 ARG A CA 1
ATOM 682 C C . ARG A 1 93 ? -15.064 -1.975 -0.008 1.00 97.81 93 ARG A C 1
ATOM 684 O O . ARG A 1 93 ? -13.894 -1.670 -0.212 1.00 97.81 93 ARG A O 1
ATOM 691 N N . LYS A 1 94 ? -16.084 -1.462 -0.706 1.00 97.81 94 LYS A N 1
ATOM 692 C CA . LYS A 1 94 ? -15.912 -0.541 -1.838 1.00 97.81 94 LYS A CA 1
ATOM 693 C C . LYS A 1 94 ? -15.137 0.711 -1.427 1.00 97.81 94 LYS A C 1
ATOM 695 O O . LYS A 1 94 ? -14.199 1.070 -2.120 1.00 97.81 94 LYS A O 1
ATOM 700 N N . VAL A 1 95 ? -15.490 1.317 -0.290 1.00 97.75 95 VAL A N 1
ATOM 701 C CA . VAL A 1 95 ? -14.863 2.554 0.207 1.00 97.75 95 VAL A CA 1
ATOM 702 C C . VAL A 1 95 ? -13.384 2.328 0.524 1.00 97.75 95 VAL A C 1
ATOM 704 O O . VAL A 1 95 ? -12.541 3.138 0.141 1.00 97.75 95 VAL A O 1
ATOM 707 N N . TRP A 1 96 ? -13.060 1.209 1.178 1.00 97.75 96 TRP A N 1
ATOM 708 C CA . TRP A 1 96 ? -11.675 0.868 1.499 1.00 97.75 96 TRP A CA 1
ATOM 709 C C . TRP A 1 96 ? -10.840 0.596 0.243 1.00 97.75 96 TRP A C 1
ATOM 711 O O . TRP A 1 96 ? -9.742 1.128 0.097 1.00 97.75 96 TRP A O 1
ATOM 721 N N . ILE A 1 97 ? -11.371 -0.181 -0.704 1.00 97.56 97 ILE A N 1
ATOM 722 C CA . ILE A 1 97 ? -10.672 -0.485 -1.959 1.00 97.56 97 ILE A CA 1
ATOM 723 C C . ILE A 1 97 ? -10.438 0.786 -2.782 1.00 97.56 97 ILE A C 1
ATOM 725 O O . ILE A 1 97 ? -9.324 1.018 -3.241 1.00 97.56 97 ILE A O 1
ATOM 729 N N . THR A 1 98 ? -11.441 1.658 -2.925 1.00 97.00 98 THR A N 1
ATOM 730 C CA . THR A 1 98 ? -11.270 2.914 -3.676 1.00 97.00 98 THR A CA 1
ATOM 731 C C . THR A 1 98 ? -10.220 3.829 -3.053 1.00 97.00 98 THR A C 1
ATOM 733 O O . THR A 1 98 ? -9.490 4.496 -3.782 1.00 97.00 98 THR A O 1
ATOM 736 N N . ALA A 1 99 ? -10.086 3.813 -1.721 1.00 96.81 99 ALA A N 1
ATOM 737 C CA . ALA A 1 99 ? -9.044 4.561 -1.023 1.00 96.81 99 ALA A CA 1
ATOM 738 C C . ALA A 1 99 ? -7.627 4.033 -1.312 1.00 96.81 99 ALA A C 1
ATOM 740 O O . ALA A 1 99 ? -6.661 4.765 -1.127 1.00 96.81 99 ALA A O 1
ATOM 741 N N . ASN A 1 100 ? -7.489 2.799 -1.797 1.00 96.12 100 ASN A N 1
ATOM 742 C CA . ASN A 1 100 ? -6.212 2.238 -2.234 1.00 96.12 100 ASN A CA 1
ATOM 743 C C . ASN A 1 100 ? -5.952 2.482 -3.728 1.00 96.12 100 ASN A C 1
ATOM 745 O O . ASN A 1 100 ? -4.832 2.809 -4.109 1.00 96.12 100 ASN A O 1
ATOM 749 N N . ILE A 1 101 ? -6.985 2.369 -4.571 1.00 96.19 101 ILE A N 1
ATOM 750 C CA . ILE A 1 101 ? -6.857 2.548 -6.028 1.00 96.19 101 ILE A CA 1
ATOM 751 C C . ILE A 1 101 ? -6.442 3.979 -6.392 1.00 96.19 101 ILE A C 1
ATOM 753 O O . ILE A 1 101 ? -5.598 4.149 -7.262 1.00 96.19 101 ILE A O 1
ATOM 757 N N . GLY A 1 102 ? -6.998 5.005 -5.736 1.00 94.44 102 GLY A N 1
ATOM 758 C CA . GLY A 1 102 ? -6.692 6.407 -6.057 1.00 94.44 102 GLY A CA 1
ATOM 759 C C . GLY A 1 102 ? -5.194 6.744 -5.966 1.00 94.44 102 GLY A C 1
ATOM 760 O O . GLY A 1 102 ? -4.606 7.147 -6.969 1.00 94.44 102 GLY A O 1
ATOM 761 N N . PRO A 1 103 ? -4.547 6.536 -4.804 1.00 93.94 103 PRO A N 1
ATOM 762 C CA . PRO A 1 103 ? -3.100 6.691 -4.661 1.00 93.94 103 PRO A CA 1
ATOM 763 C C . PRO A 1 103 ? -2.293 5.813 -5.619 1.00 93.94 103 PRO A C 1
ATOM 765 O O . PRO A 1 103 ? -1.318 6.293 -6.184 1.00 93.94 103 PRO A O 1
ATOM 768 N N . ALA A 1 104 ? -2.713 4.562 -5.847 1.00 92.88 104 ALA A N 1
ATOM 769 C CA . ALA A 1 104 ? -2.042 3.676 -6.798 1.00 92.88 104 ALA A CA 1
ATOM 770 C C . ALA A 1 104 ? -2.094 4.232 -8.230 1.00 92.88 104 ALA A C 1
ATOM 772 O O . ALA A 1 104 ? -1.099 4.181 -8.940 1.00 92.88 104 ALA A O 1
ATOM 773 N N . LEU A 1 105 ? -3.214 4.824 -8.649 1.00 94.06 105 LEU A N 1
ATOM 774 C CA . LEU A 1 105 ? -3.325 5.461 -9.961 1.00 94.06 105 LEU A CA 1
ATOM 775 C C . LEU A 1 105 ? -2.376 6.650 -10.095 1.00 94.06 105 LEU A C 1
ATOM 777 O O . LEU A 1 105 ? -1.712 6.787 -11.117 1.00 94.06 105 LEU A O 1
ATOM 781 N N . LEU A 1 106 ? -2.266 7.475 -9.053 1.00 93.62 106 LEU A N 1
ATOM 782 C CA . LEU A 1 106 ? -1.299 8.573 -9.032 1.00 93.62 106 LEU A CA 1
ATOM 783 C C . LEU A 1 106 ? 0.141 8.050 -9.100 1.00 93.62 106 LEU A C 1
ATOM 785 O O . LEU A 1 106 ? 0.943 8.591 -9.852 1.00 93.62 106 LEU A O 1
ATOM 789 N N . ALA A 1 107 ? 0.445 6.965 -8.389 1.00 91.31 107 ALA A N 1
ATOM 790 C CA . ALA A 1 107 ? 1.737 6.286 -8.442 1.00 91.31 107 ALA A CA 1
ATOM 791 C C . ALA A 1 107 ? 2.086 5.822 -9.864 1.00 91.31 107 ALA A C 1
ATOM 793 O O . ALA A 1 107 ? 3.172 6.093 -10.376 1.00 91.31 107 ALA A O 1
ATOM 794 N N . TRP A 1 108 ? 1.127 5.184 -10.531 1.00 90.75 108 TRP A N 1
ATOM 795 C CA . TRP A 1 108 ? 1.286 4.723 -11.901 1.00 90.75 108 TRP A CA 1
ATOM 796 C C . TRP A 1 108 ? 1.513 5.869 -12.882 1.00 90.75 108 TRP A C 1
ATOM 798 O O . TRP A 1 108 ? 2.440 5.810 -13.681 1.00 90.75 108 TRP A O 1
ATOM 808 N N . LEU A 1 109 ? 0.697 6.919 -12.811 1.00 91.25 109 LEU A N 1
ATOM 809 C CA . LEU A 1 109 ? 0.760 8.030 -13.760 1.00 91.25 109 LEU A CA 1
ATOM 810 C C . LEU A 1 109 ? 1.990 8.921 -13.569 1.00 91.25 109 LEU A C 1
ATOM 812 O O . LEU A 1 109 ? 2.504 9.451 -14.548 1.00 91.25 109 LEU A O 1
ATOM 816 N N . LEU A 1 110 ? 2.433 9.115 -12.325 1.00 91.06 110 LEU A N 1
ATOM 817 C CA . LEU A 1 110 ? 3.466 10.100 -11.996 1.00 91.06 110 LEU A CA 1
ATOM 818 C C . LEU A 1 110 ? 4.861 9.497 -11.823 1.00 91.06 110 LEU A C 1
ATOM 820 O O . LEU A 1 110 ? 5.836 10.234 -11.915 1.00 91.06 110 LEU A O 1
ATOM 824 N N . VAL A 1 111 ? 4.961 8.193 -11.551 1.00 90.00 111 VAL A N 1
ATOM 825 C CA . VAL A 1 111 ? 6.242 7.533 -11.246 1.00 90.00 111 VAL A CA 1
ATOM 826 C C . VAL A 1 111 ? 6.507 6.391 -12.217 1.00 90.00 111 VAL A C 1
ATOM 828 O O . VAL A 1 111 ? 7.486 6.429 -12.954 1.00 90.00 111 VAL A O 1
ATOM 831 N N . ILE A 1 112 ? 5.613 5.399 -12.265 1.00 88.06 112 ILE A N 1
ATOM 832 C CA . ILE A 1 112 ? 5.872 4.161 -13.013 1.00 88.06 112 ILE A CA 1
ATOM 833 C C . ILE A 1 112 ? 5.863 4.405 -14.524 1.00 88.06 112 ILE A C 1
ATOM 835 O O . ILE A 1 112 ? 6.826 4.062 -15.201 1.00 88.06 112 ILE A O 1
ATOM 839 N N . MET A 1 113 ? 4.802 5.011 -15.064 1.00 88.06 113 MET A N 1
ATOM 840 C CA . MET A 1 113 ? 4.680 5.229 -16.509 1.00 88.06 113 MET A CA 1
ATOM 841 C C . MET A 1 113 ? 5.795 6.121 -17.070 1.00 88.06 113 MET A C 1
ATOM 843 O O . MET A 1 113 ? 6.381 5.723 -18.074 1.00 88.06 113 MET A O 1
ATOM 847 N N . PRO A 1 114 ? 6.146 7.273 -16.458 1.00 87.81 114 PRO A N 1
ATOM 848 C CA . PRO A 1 114 ? 7.265 8.080 -16.939 1.00 87.81 114 PRO A CA 1
ATOM 849 C C . PRO A 1 114 ? 8.594 7.318 -16.953 1.00 87.81 114 PRO A C 1
ATOM 851 O O . PRO A 1 114 ? 9.342 7.429 -17.919 1.00 87.81 114 PRO A O 1
ATOM 854 N N . ALA A 1 115 ? 8.871 6.514 -15.921 1.00 87.12 115 ALA A N 1
ATOM 855 C CA . ALA A 1 115 ? 10.088 5.710 -15.859 1.00 87.12 115 ALA A CA 1
ATOM 856 C C . ALA A 1 115 ? 10.118 4.627 -16.949 1.00 87.12 115 ALA A C 1
ATOM 858 O O . ALA A 1 115 ? 11.130 4.460 -17.623 1.00 87.12 115 ALA A O 1
ATOM 859 N N . VAL A 1 116 ? 8.995 3.936 -17.171 1.00 84.62 116 VAL A N 1
ATOM 860 C CA . VAL A 1 116 ? 8.858 2.927 -18.234 1.00 84.62 116 VAL A CA 1
ATOM 861 C C . VAL A 1 116 ? 9.056 3.543 -19.620 1.00 84.62 116 VAL A C 1
ATOM 863 O O . VAL A 1 116 ? 9.814 2.995 -20.413 1.00 84.62 116 VAL A O 1
ATOM 866 N N . ILE A 1 117 ? 8.426 4.689 -19.899 1.00 84.69 117 ILE A N 1
ATOM 867 C CA . ILE A 1 117 ? 8.580 5.399 -21.180 1.00 84.69 117 ILE A CA 1
ATOM 868 C C . ILE A 1 117 ? 10.044 5.817 -21.379 1.00 84.69 117 ILE A C 1
ATOM 870 O O . ILE A 1 117 ? 10.623 5.537 -22.421 1.00 84.69 117 ILE A O 1
ATOM 874 N N . SER A 1 118 ? 10.677 6.396 -20.352 1.00 86.62 118 SER A N 1
ATOM 875 C CA . SER A 1 118 ? 12.088 6.798 -20.420 1.00 86.62 118 SER A CA 1
ATOM 876 C C . SER A 1 118 ? 13.041 5.622 -20.652 1.00 86.62 118 SER A C 1
ATOM 878 O O . SER A 1 118 ? 14.062 5.794 -21.318 1.00 86.62 118 SER A O 1
ATOM 880 N N . ALA A 1 119 ? 12.752 4.444 -20.091 1.00 85.50 119 ALA A N 1
ATOM 881 C CA . ALA A 1 119 ? 13.547 3.243 -20.340 1.00 85.50 119 ALA A CA 1
ATOM 882 C C . ALA A 1 119 ? 13.406 2.770 -21.789 1.00 85.50 119 ALA A C 1
ATOM 884 O O . ALA A 1 119 ? 14.403 2.413 -22.404 1.00 85.50 119 ALA A O 1
ATOM 885 N N . GLN A 1 120 ? 12.196 2.822 -22.353 1.00 83.38 120 GLN A N 1
ATOM 886 C CA . GLN A 1 120 ? 11.971 2.482 -23.759 1.00 83.38 120 GLN A CA 1
ATOM 887 C C . GLN A 1 120 ? 12.699 3.443 -24.707 1.00 83.38 120 GLN A C 1
ATOM 889 O O . GLN A 1 120 ? 13.365 2.985 -25.626 1.00 83.38 120 GLN A O 1
ATOM 894 N N . ASP A 1 121 ? 12.642 4.752 -24.442 1.00 85.12 121 ASP A N 1
ATOM 895 C CA . ASP A 1 121 ? 13.299 5.784 -25.265 1.00 85.12 121 ASP A CA 1
ATOM 896 C C . ASP A 1 121 ? 14.826 5.650 -25.332 1.00 85.12 121 ASP A C 1
ATOM 898 O O . ASP A 1 121 ? 15.468 6.168 -26.246 1.00 85.12 121 ASP A O 1
ATOM 902 N N . THR A 1 122 ? 15.421 5.002 -24.332 1.00 86.31 122 THR A N 1
ATOM 903 C CA . THR A 1 122 ? 16.875 4.860 -24.191 1.00 86.31 122 THR A CA 1
ATOM 904 C C . THR A 1 122 ? 17.374 3.448 -24.497 1.00 86.31 122 THR A C 1
ATOM 906 O O . THR A 1 122 ? 18.536 3.157 -24.219 1.00 86.31 122 THR A O 1
ATOM 909 N N . ASP A 1 123 ? 16.519 2.581 -25.058 1.00 83.50 123 ASP A N 1
ATOM 910 C CA . ASP A 1 123 ? 16.788 1.148 -25.266 1.00 83.50 123 ASP A CA 1
ATOM 911 C C . ASP A 1 123 ? 17.254 0.433 -23.973 1.00 83.50 123 ASP A C 1
ATOM 913 O O . ASP A 1 123 ? 18.050 -0.508 -23.994 1.00 83.50 123 ASP A O 1
ATOM 917 N N . GLY A 1 124 ? 16.774 0.905 -22.819 1.00 82.94 124 GLY A N 1
ATOM 918 C CA . GLY A 1 124 ? 17.071 0.354 -21.501 1.00 82.94 124 GLY A CA 1
ATOM 919 C C . GLY A 1 124 ? 16.210 -0.860 -21.141 1.00 82.94 124 GLY A C 1
ATOM 920 O O . GLY A 1 124 ? 15.200 -1.163 -21.779 1.00 82.94 124 GLY A O 1
ATOM 921 N N . ASP A 1 125 ? 16.573 -1.551 -20.055 1.00 82.62 125 ASP A N 1
ATOM 922 C CA . ASP A 1 125 ? 15.766 -2.655 -19.527 1.00 82.62 125 ASP A CA 1
ATOM 923 C C . ASP A 1 125 ? 14.476 -2.130 -18.869 1.00 82.62 125 ASP A C 1
ATOM 925 O O . ASP A 1 125 ? 14.450 -1.655 -17.724 1.00 82.62 125 ASP A O 1
ATOM 929 N N . VAL A 1 126 ? 13.380 -2.241 -19.620 1.00 79.56 126 VAL A N 1
ATOM 930 C CA . VAL A 1 126 ? 12.024 -1.869 -19.204 1.00 79.56 126 VAL A CA 1
ATOM 931 C C . VAL A 1 126 ? 11.555 -2.669 -17.992 1.00 79.56 126 VAL A C 1
ATOM 933 O O . VAL A 1 126 ? 10.871 -2.115 -17.133 1.00 79.56 126 VAL A O 1
ATOM 936 N N . SER A 1 127 ? 11.912 -3.951 -17.890 1.00 75.25 127 SER A N 1
ATOM 937 C CA . SER A 1 127 ? 11.458 -4.814 -16.794 1.00 75.25 127 SER A CA 1
ATOM 938 C C . SER A 1 127 ? 12.102 -4.398 -15.479 1.00 75.25 127 SER A C 1
ATOM 940 O O . SER A 1 127 ? 11.407 -4.225 -14.474 1.00 75.25 127 SER A O 1
ATOM 942 N N . THR A 1 128 ? 13.413 -4.165 -15.497 1.00 75.12 128 THR A N 1
ATOM 943 C CA . THR A 1 128 ? 14.159 -3.688 -14.327 1.00 75.12 128 THR A CA 1
ATOM 944 C C . THR A 1 128 ? 13.721 -2.279 -13.932 1.00 75.12 128 THR A C 1
ATOM 946 O O . THR A 1 128 ? 13.420 -2.031 -12.762 1.00 75.12 128 THR A O 1
ATOM 949 N N . THR A 1 129 ? 13.554 -1.373 -14.902 1.00 81.19 129 THR A N 1
ATOM 950 C CA . THR A 1 129 ? 13.079 -0.008 -14.626 1.00 81.19 129 THR A CA 1
ATOM 951 C C . THR A 1 129 ? 11.648 0.003 -14.092 1.00 81.19 129 THR A C 1
ATOM 953 O O . THR A 1 129 ? 11.351 0.737 -13.152 1.00 81.19 129 THR A O 1
ATOM 956 N N . TYR A 1 130 ? 10.759 -0.842 -14.623 1.00 80.00 130 TYR A N 1
ATOM 957 C CA . TYR A 1 130 ? 9.408 -1.017 -14.095 1.00 80.00 130 TYR A CA 1
ATOM 958 C C . TYR A 1 130 ? 9.433 -1.457 -12.630 1.00 80.00 130 TYR A C 1
ATOM 960 O O . TYR A 1 130 ? 8.712 -0.894 -11.810 1.00 80.00 130 TYR A O 1
ATOM 968 N N . LEU A 1 131 ? 10.258 -2.447 -12.284 1.00 75.25 131 LEU A N 1
ATOM 969 C CA . LEU A 1 131 ? 10.355 -2.967 -10.920 1.00 75.25 131 LEU A CA 1
ATOM 970 C C . LEU A 1 131 ? 10.898 -1.923 -9.942 1.00 75.25 131 LEU A C 1
ATOM 972 O O . LEU A 1 131 ? 10.347 -1.779 -8.848 1.00 75.25 131 LEU A O 1
ATOM 976 N N . LEU A 1 132 ? 11.927 -1.175 -10.345 1.00 77.06 132 LEU A N 1
ATOM 977 C CA . LEU A 1 132 ? 12.483 -0.068 -9.565 1.00 77.06 132 LEU A CA 1
ATOM 978 C C . LEU A 1 132 ? 11.470 1.065 -9.402 1.00 77.06 132 LEU A C 1
ATOM 980 O O . LEU A 1 132 ? 11.236 1.540 -8.296 1.00 77.06 132 LEU A O 1
ATOM 984 N N . ALA A 1 133 ? 10.804 1.474 -10.478 1.00 82.56 133 ALA A N 1
ATOM 985 C CA . ALA A 1 133 ? 9.794 2.518 -10.402 1.00 82.56 133 ALA A CA 1
ATOM 986 C C . ALA A 1 133 ? 8.586 2.062 -9.575 1.00 82.56 133 ALA A C 1
ATOM 988 O O . ALA A 1 133 ? 8.051 2.839 -8.792 1.00 82.56 133 ALA A O 1
ATOM 989 N N . ALA A 1 134 ? 8.171 0.797 -9.686 1.00 77.31 134 ALA A N 1
ATOM 990 C CA . ALA A 1 134 ? 7.114 0.224 -8.865 1.00 77.31 134 ALA A CA 1
ATOM 991 C C . ALA A 1 134 ? 7.514 0.209 -7.384 1.00 77.31 134 ALA A C 1
ATOM 993 O O . ALA A 1 134 ? 6.714 0.639 -6.553 1.00 77.31 134 ALA A O 1
ATOM 994 N N . SER A 1 135 ? 8.740 -0.202 -7.046 1.00 72.94 135 SER A N 1
ATOM 995 C CA . SER A 1 135 ? 9.235 -0.191 -5.663 1.00 72.94 135 SER A CA 1
ATOM 996 C C . SER A 1 135 ? 9.316 1.233 -5.099 1.00 72.94 135 SER A C 1
ATOM 998 O O . SER A 1 135 ? 8.794 1.488 -4.015 1.00 72.94 135 SER A O 1
ATOM 1000 N N . GLN A 1 136 ? 9.834 2.190 -5.872 1.00 75.44 136 GLN A N 1
ATOM 1001 C CA . GLN A 1 136 ? 9.879 3.611 -5.516 1.00 75.44 136 GLN A CA 1
ATOM 1002 C C . GLN A 1 136 ? 8.483 4.227 -5.399 1.00 75.44 136 GLN A C 1
ATOM 1004 O O . GLN A 1 136 ? 8.218 5.032 -4.513 1.00 75.44 136 GLN A O 1
ATOM 1009 N N . SER A 1 137 ? 7.548 3.842 -6.264 1.00 74.81 137 SER A N 1
ATOM 1010 C CA . SER A 1 137 ? 6.177 4.350 -6.227 1.00 74.81 137 SER A CA 1
ATOM 1011 C C . SER A 1 137 ? 5.431 3.894 -4.974 1.00 74.81 137 SER A C 1
ATOM 1013 O O . SER A 1 137 ? 4.517 4.574 -4.507 1.00 74.81 137 SER A O 1
ATOM 1015 N N . LEU A 1 138 ? 5.844 2.773 -4.377 1.00 68.12 138 LEU A N 1
ATOM 1016 C CA . LEU A 1 138 ? 5.324 2.338 -3.092 1.00 68.12 138 LEU A CA 1
ATOM 1017 C C . LEU A 1 138 ? 5.801 3.258 -1.953 1.00 68.12 138 LEU A C 1
ATOM 1019 O O . LEU A 1 138 ? 5.057 3.417 -0.986 1.00 68.12 138 LEU A O 1
ATOM 1023 N N . ALA A 1 139 ? 6.905 4.003 -2.124 1.00 65.50 139 ALA A N 1
ATOM 1024 C CA . ALA A 1 139 ? 7.293 5.113 -1.243 1.00 65.50 139 ALA A CA 1
ATOM 1025 C C . ALA A 1 139 ? 6.283 6.281 -1.251 1.00 65.50 139 ALA A C 1
ATOM 1027 O O . ALA A 1 139 ? 6.310 7.131 -0.361 1.00 65.50 139 ALA A O 1
ATOM 1028 N N . LEU A 1 140 ? 5.283 6.270 -2.148 1.00 74.56 140 LEU A N 1
ATOM 1029 C CA . LEU A 1 140 ? 4.048 7.050 -1.983 1.00 74.56 140 LEU A CA 1
ATOM 1030 C C . LEU A 1 140 ? 3.144 6.506 -0.862 1.00 74.56 140 LEU A C 1
ATOM 1032 O O . LEU A 1 140 ? 1.988 6.909 -0.732 1.00 74.56 140 LEU A O 1
ATOM 1036 N N . GLY A 1 141 ? 3.651 5.628 0.000 1.00 80.50 141 GLY A N 1
ATOM 1037 C CA . GLY A 1 141 ? 3.000 5.172 1.216 1.00 80.50 141 GLY A CA 1
ATOM 1038 C C . GLY A 1 141 ? 2.361 6.263 2.071 1.00 80.50 141 GLY A C 1
ATOM 1039 O O . GLY A 1 141 ? 1.279 6.011 2.598 1.00 80.50 141 GLY A O 1
ATOM 1040 N N . PRO A 1 142 ? 2.914 7.486 2.185 1.00 85.25 142 PRO A N 1
ATOM 1041 C CA . PRO A 1 142 ? 2.213 8.592 2.830 1.00 85.25 142 PRO A CA 1
ATOM 1042 C C . PRO A 1 142 ? 0.896 8.965 2.139 1.00 85.25 142 PRO A C 1
ATOM 1044 O O . PRO A 1 142 ? -0.082 9.251 2.824 1.00 85.25 142 PRO A O 1
ATOM 1047 N N . LEU A 1 143 ? 0.825 8.914 0.805 1.00 91.06 143 LEU A N 1
ATOM 1048 C CA . LEU A 1 143 ? -0.396 9.174 0.034 1.00 91.06 143 LEU A CA 1
ATOM 1049 C C . LEU A 1 143 ? -1.433 8.062 0.239 1.00 91.06 143 LEU A C 1
ATOM 1051 O O . LEU A 1 143 ? -2.620 8.342 0.430 1.00 91.06 143 LEU A O 1
ATOM 1055 N N . LEU A 1 144 ? -0.984 6.804 0.263 1.00 91.62 144 LEU A N 1
ATOM 1056 C CA . LEU A 1 144 ? -1.830 5.655 0.590 1.00 91.62 144 LEU A CA 1
ATOM 1057 C C . LEU A 1 144 ? -2.347 5.743 2.033 1.00 91.62 144 LEU A C 1
ATOM 1059 O O . LEU A 1 144 ? -3.553 5.646 2.269 1.00 91.62 144 LEU A O 1
ATOM 1063 N N . GLY A 1 145 ? -1.457 6.019 2.986 1.00 93.56 145 GLY A N 1
ATOM 1064 C CA . GLY A 1 145 ? -1.780 6.239 4.391 1.00 93.56 145 GLY A CA 1
ATOM 1065 C C . GLY A 1 145 ? -2.756 7.397 4.583 1.00 93.56 145 GLY A C 1
ATOM 1066 O O . GLY A 1 145 ? -3.737 7.246 5.305 1.00 93.56 145 GLY A O 1
ATOM 1067 N N . LEU A 1 146 ? -2.558 8.518 3.885 1.00 95.62 146 LEU A N 1
ATOM 1068 C CA . LEU A 1 146 ? -3.471 9.661 3.889 1.00 95.62 146 LEU A CA 1
ATOM 1069 C C . LEU A 1 146 ? -4.861 9.258 3.394 1.00 95.62 146 LEU A C 1
ATOM 1071 O O . LEU A 1 146 ? -5.845 9.453 4.108 1.00 95.62 146 LEU A O 1
ATOM 1075 N N . SER A 1 147 ? -4.951 8.643 2.217 1.00 96.88 147 SER A N 1
ATOM 1076 C CA . SER A 1 147 ? -6.227 8.223 1.633 1.00 96.88 147 SER A CA 1
ATOM 1077 C C . SER A 1 147 ? -6.987 7.244 2.538 1.00 96.88 147 SER A C 1
ATOM 1079 O O . SER A 1 147 ? -8.168 7.439 2.838 1.00 96.88 147 SER A O 1
ATOM 1081 N N . GLN A 1 148 ? -6.299 6.235 3.078 1.00 97.00 148 GLN A N 1
ATOM 1082 C CA . GLN A 1 148 ? -6.885 5.294 4.033 1.00 97.00 148 GLN A CA 1
ATOM 1083 C C . GLN A 1 148 ? -7.283 5.980 5.347 1.00 97.00 148 GLN A C 1
ATOM 1085 O O . GLN A 1 148 ? -8.343 5.690 5.903 1.00 97.00 148 GLN A O 1
ATOM 1090 N N . SER A 1 149 ? -6.486 6.936 5.830 1.00 97.25 149 SER A N 1
ATOM 1091 C CA . SER A 1 149 ? -6.782 7.674 7.061 1.00 97.25 149 SER A CA 1
ATOM 1092 C C . SER A 1 149 ? -8.074 8.491 6.955 1.00 97.25 149 SER A C 1
ATOM 1094 O O . SER A 1 149 ? -8.824 8.573 7.925 1.00 97.25 149 SER A O 1
ATOM 1096 N N . MET A 1 150 ? -8.404 9.005 5.764 1.00 98.06 150 MET A N 1
ATOM 1097 C CA . MET A 1 150 ? -9.668 9.705 5.510 1.00 98.06 150 MET A CA 1
ATOM 1098 C C . MET A 1 150 ? -10.881 8.778 5.640 1.00 98.06 150 MET A C 1
ATOM 1100 O O . MET A 1 150 ? -11.945 9.210 6.087 1.00 98.06 150 MET A O 1
ATOM 1104 N N . VAL A 1 151 ? -10.726 7.492 5.305 1.00 97.56 151 VAL A N 1
ATOM 1105 C CA . VAL A 1 151 ? -11.747 6.466 5.567 1.00 97.56 151 VAL A CA 1
ATOM 1106 C C . VAL A 1 151 ? -11.808 6.142 7.061 1.00 97.56 151 VAL A C 1
ATOM 1108 O O . VAL A 1 151 ? -12.895 6.112 7.641 1.00 97.56 151 VAL A O 1
ATOM 1111 N N . LEU A 1 152 ? -10.649 5.954 7.701 1.00 97.44 152 LEU A N 1
ATOM 1112 C CA . LEU A 1 152 ? -10.545 5.621 9.126 1.00 97.44 152 LEU A CA 1
ATOM 1113 C C . LEU A 1 152 ? -11.047 6.731 10.053 1.00 97.44 152 LEU A C 1
ATOM 1115 O O . LEU A 1 152 ? -11.542 6.433 11.138 1.00 97.44 152 LEU A O 1
ATOM 1119 N N . ARG A 1 153 ? -10.995 7.997 9.623 1.00 97.44 153 ARG A N 1
ATOM 1120 C CA . ARG A 1 153 ? -11.493 9.156 10.382 1.00 97.44 153 ARG A CA 1
ATOM 1121 C C . ARG A 1 153 ? -12.940 8.992 10.848 1.00 97.44 153 ARG A C 1
ATOM 1123 O O . ARG A 1 153 ? -13.318 9.569 11.860 1.00 97.44 153 ARG A O 1
ATOM 1130 N N . LYS A 1 154 ? -13.742 8.203 10.129 1.00 96.06 154 LYS A N 1
ATOM 1131 C CA . LYS A 1 154 ? -15.149 7.940 10.463 1.00 96.06 154 LYS A CA 1
ATOM 1132 C C . LYS A 1 154 ? -15.346 6.900 11.570 1.00 96.06 154 LYS A C 1
ATOM 1134 O O . LYS A 1 154 ? -16.466 6.759 12.043 1.00 96.06 154 LYS A O 1
ATOM 1139 N N . VAL A 1 155 ? -14.311 6.134 11.921 1.00 96.88 155 VAL A N 1
ATOM 1140 C CA . VAL A 1 155 ? -14.433 4.968 12.817 1.00 96.88 155 VAL A CA 1
ATOM 1141 C C . VAL A 1 155 ? -13.435 4.956 13.975 1.00 96.88 155 VAL A C 1
ATOM 1143 O O . VAL A 1 155 ? -13.612 4.183 14.912 1.00 96.88 155 VAL A O 1
ATOM 1146 N N . THR A 1 156 ? -12.384 5.779 13.945 1.00 97.00 156 THR A N 1
ATOM 1147 C CA . THR A 1 156 ? -11.387 5.853 15.023 1.00 97.00 156 THR A CA 1
ATOM 1148 C C . THR A 1 156 ? -10.887 7.276 15.245 1.00 97.00 156 THR A C 1
ATOM 1150 O O . THR A 1 156 ? -10.605 8.007 14.296 1.00 97.00 156 THR A O 1
ATOM 1153 N N . GLY A 1 157 ? -10.701 7.652 16.513 1.00 97.12 157 GLY A N 1
ATOM 1154 C CA . GLY A 1 157 ? -10.077 8.921 16.903 1.00 97.12 157 GLY A CA 1
ATOM 1155 C C . GLY A 1 157 ? -8.566 8.972 16.638 1.00 97.12 157 GLY A C 1
ATOM 1156 O O . GLY A 1 157 ? -7.967 10.042 16.682 1.00 97.12 157 GLY A O 1
ATOM 1157 N N . ARG A 1 158 ? -7.934 7.830 16.331 1.00 97.19 158 ARG A N 1
ATOM 1158 C CA . ARG A 1 158 ? -6.487 7.711 16.068 1.00 97.19 158 ARG A CA 1
ATOM 1159 C C . ARG A 1 158 ? -6.133 7.706 14.580 1.00 97.19 158 ARG A C 1
ATOM 1161 O O . ARG A 1 158 ? -5.012 7.355 14.227 1.00 97.19 158 ARG A O 1
ATOM 1168 N N . TRP A 1 159 ? -7.060 8.088 13.704 1.00 97.25 159 TRP A N 1
ATOM 1169 C CA . TRP A 1 159 ? -6.892 8.007 12.249 1.00 97.25 159 TRP A CA 1
ATOM 1170 C C . TRP A 1 159 ? -5.617 8.698 11.731 1.00 97.25 159 TRP A C 1
ATOM 1172 O O . TRP A 1 159 ? -4.952 8.148 10.862 1.00 97.25 159 TRP A O 1
ATOM 1182 N N . ALA A 1 160 ? -5.226 9.851 12.287 1.00 96.50 160 ALA A N 1
ATOM 1183 C CA . ALA A 1 160 ? -4.057 10.606 11.821 1.00 96.50 160 ALA A CA 1
ATOM 1184 C C . ALA A 1 160 ? -2.732 9.850 12.030 1.00 96.50 160 ALA A C 1
ATOM 1186 O O . ALA A 1 160 ? -1.812 9.951 11.221 1.00 96.50 160 ALA A O 1
ATOM 1187 N N . TRP A 1 161 ? -2.651 9.020 13.071 1.00 96.44 161 TRP A N 1
ATOM 1188 C CA . TRP A 1 161 ? -1.476 8.187 13.327 1.00 96.44 161 TRP A CA 1
ATOM 1189 C C . TRP A 1 161 ? -1.273 7.099 12.277 1.00 96.44 161 TRP A C 1
ATOM 1191 O O . TRP A 1 161 ? -0.161 6.602 12.129 1.00 96.44 161 TRP A O 1
ATOM 1201 N N . TRP A 1 162 ? -2.316 6.749 11.520 1.00 95.88 162 TRP A N 1
ATOM 1202 C CA . TRP A 1 162 ? -2.178 5.851 10.379 1.00 95.88 162 TRP A CA 1
ATOM 1203 C C . TRP A 1 162 ? -1.278 6.445 9.290 1.00 95.88 162 TRP A C 1
ATOM 1205 O O . TRP A 1 162 ? -0.482 5.724 8.692 1.00 95.88 162 TRP A O 1
ATOM 1215 N N . ILE A 1 163 ? -1.343 7.765 9.085 1.00 94.56 163 ILE A N 1
ATOM 1216 C CA . ILE A 1 163 ? -0.463 8.482 8.153 1.00 94.56 163 ILE A CA 1
ATOM 1217 C C . ILE A 1 163 ? 0.985 8.355 8.627 1.00 94.56 163 ILE A C 1
ATOM 1219 O O . ILE A 1 163 ? 1.848 7.908 7.874 1.00 94.56 163 ILE A O 1
ATOM 1223 N N . GLY A 1 164 ? 1.228 8.679 9.903 1.00 93.00 164 GLY A N 1
ATOM 1224 C CA . GLY A 1 164 ? 2.555 8.593 10.513 1.00 93.00 164 GLY A CA 1
ATOM 1225 C C . GLY A 1 164 ? 3.125 7.176 10.489 1.00 93.00 164 GLY A C 1
ATOM 1226 O O . GLY A 1 164 ? 4.300 6.998 10.195 1.00 93.00 164 GLY A O 1
ATOM 1227 N N . ALA A 1 165 ? 2.294 6.159 10.723 1.00 92.31 165 ALA A N 1
ATOM 1228 C CA . ALA A 1 165 ? 2.711 4.764 10.657 1.00 92.31 165 ALA A CA 1
ATOM 1229 C C . ALA A 1 165 ? 3.115 4.326 9.248 1.00 92.31 165 ALA A C 1
ATOM 1231 O O . ALA A 1 165 ? 4.114 3.624 9.100 1.00 92.31 165 ALA A O 1
ATOM 1232 N N . ASN A 1 166 ? 2.368 4.739 8.220 1.00 91.94 166 ASN A N 1
ATOM 1233 C CA . ASN A 1 166 ? 2.743 4.458 6.836 1.00 91.94 166 ASN A CA 1
ATOM 1234 C C . ASN A 1 166 ? 4.063 5.154 6.494 1.00 91.94 166 ASN A C 1
ATOM 1236 O O . ASN A 1 166 ? 4.993 4.483 6.064 1.00 91.94 166 ASN A O 1
ATOM 1240 N N . LEU A 1 167 ? 4.184 6.455 6.775 1.00 90.44 167 LEU A N 1
ATOM 1241 C CA . LEU A 1 167 ? 5.419 7.206 6.538 1.00 90.44 167 LEU A CA 1
ATOM 1242 C C . LEU A 1 167 ? 6.626 6.581 7.256 1.00 90.44 167 LEU A C 1
ATOM 1244 O O . LEU A 1 167 ? 7.656 6.348 6.635 1.00 90.44 167 LEU A O 1
ATOM 1248 N N . ALA A 1 168 ? 6.495 6.261 8.545 1.00 90.69 168 ALA A N 1
ATOM 1249 C CA . ALA A 1 168 ? 7.573 5.655 9.322 1.00 90.69 168 ALA A CA 1
ATOM 1250 C C . ALA A 1 168 ? 7.963 4.266 8.800 1.00 90.69 168 ALA A C 1
ATOM 1252 O O . ALA A 1 168 ? 9.144 3.936 8.787 1.00 90.69 168 ALA A O 1
ATOM 1253 N N . SER A 1 169 ? 6.989 3.461 8.358 1.00 87.19 169 SER A N 1
ATOM 1254 C CA . SER A 1 169 ? 7.267 2.128 7.802 1.00 87.19 169 SER A CA 1
ATOM 1255 C C . SER A 1 169 ? 8.112 2.227 6.540 1.00 87.19 169 SER A C 1
ATOM 1257 O O . SER A 1 169 ? 9.028 1.432 6.370 1.00 87.19 169 SER A O 1
ATOM 1259 N N . TRP A 1 170 ? 7.844 3.234 5.708 1.00 83.94 170 TRP A N 1
ATOM 1260 C CA . TRP A 1 170 ? 8.629 3.509 4.510 1.00 83.94 170 TRP A CA 1
ATOM 1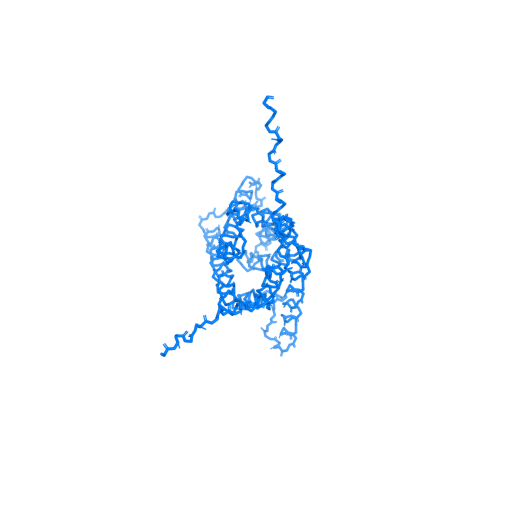261 C C . TRP A 1 170 ? 10.026 4.015 4.820 1.00 83.94 170 TRP A C 1
ATOM 1263 O O . TRP A 1 170 ? 10.986 3.406 4.374 1.00 83.94 170 TRP A O 1
ATOM 1273 N N . LEU A 1 171 ? 10.152 5.040 5.665 1.00 85.94 171 LEU A N 1
ATOM 1274 C CA . LEU A 1 171 ? 11.464 5.576 6.040 1.00 85.94 171 LEU A CA 1
ATOM 1275 C C . LEU A 1 171 ? 12.374 4.511 6.661 1.00 85.94 171 LEU A C 1
ATOM 1277 O O . LEU A 1 171 ? 13.576 4.505 6.415 1.00 85.94 171 LEU A O 1
ATOM 1281 N N . ILE A 1 172 ? 11.810 3.608 7.468 1.00 85.50 172 ILE A N 1
ATOM 1282 C CA . ILE A 1 172 ? 12.569 2.495 8.045 1.00 85.50 172 ILE A CA 1
ATOM 1283 C C . ILE A 1 172 ? 13.026 1.534 6.955 1.00 85.50 172 ILE A C 1
ATOM 1285 O O . ILE A 1 172 ? 14.166 1.088 6.994 1.00 85.50 172 ILE A O 1
ATOM 1289 N N . VAL A 1 173 ? 12.160 1.209 6.002 1.00 81.88 173 VAL A N 1
ATOM 1290 C CA . VAL A 1 173 ? 12.518 0.295 4.922 1.00 81.88 173 VAL A CA 1
ATOM 1291 C C . VAL A 1 173 ? 13.563 0.901 3.990 1.00 81.88 173 VAL A C 1
ATOM 1293 O O . VAL A 1 173 ? 14.561 0.234 3.735 1.00 81.88 173 V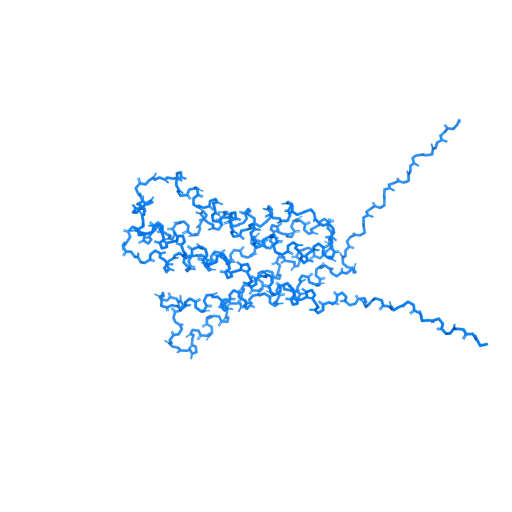AL A O 1
ATOM 1296 N N . ASP A 1 174 ? 13.432 2.170 3.609 1.00 78.94 174 ASP A N 1
ATOM 1297 C CA . ASP A 1 174 ? 14.453 2.884 2.833 1.00 78.94 174 ASP A CA 1
ATOM 1298 C C . ASP A 1 174 ? 15.797 2.917 3.575 1.00 78.94 174 ASP A C 1
ATOM 1300 O O . ASP A 1 174 ? 16.842 2.615 3.000 1.00 78.94 174 ASP A O 1
ATOM 1304 N N . ALA A 1 175 ? 15.781 3.225 4.878 1.00 84.38 175 ALA A N 1
ATOM 1305 C CA . ALA A 1 175 ? 16.990 3.230 5.696 1.00 84.38 175 ALA A CA 1
ATOM 1306 C C . ALA A 1 175 ? 17.626 1.836 5.802 1.00 84.38 175 ALA A C 1
ATOM 1308 O O . ALA A 1 175 ? 18.848 1.717 5.750 1.00 84.38 175 ALA A O 1
ATOM 1309 N N . VAL A 1 176 ? 16.820 0.780 5.946 1.00 82.56 176 VAL A N 1
ATOM 1310 C CA . VAL A 1 176 ? 17.309 -0.603 6.008 1.00 82.56 176 VAL A CA 1
ATOM 1311 C C . VAL A 1 176 ? 17.931 -1.018 4.681 1.00 82.56 176 VAL A C 1
ATOM 1313 O O . VAL A 1 176 ? 19.033 -1.556 4.708 1.00 82.56 176 VAL A O 1
ATOM 1316 N N . ILE A 1 177 ? 17.288 -0.739 3.542 1.00 75.69 177 ILE A N 1
ATOM 1317 C CA . ILE A 1 177 ? 17.864 -1.019 2.218 1.00 75.69 177 ILE A CA 1
ATOM 1318 C C . ILE A 1 177 ? 19.186 -0.284 2.054 1.00 75.69 177 ILE A C 1
ATOM 1320 O O . ILE A 1 177 ? 20.191 -0.891 1.707 1.00 75.69 177 ILE A O 1
ATOM 1324 N N . TYR A 1 178 ? 19.201 1.017 2.346 1.00 78.31 178 TYR A N 1
ATOM 1325 C CA . TYR A 1 178 ? 20.403 1.828 2.219 1.00 78.31 178 TYR A CA 1
ATOM 1326 C C . TYR A 1 178 ? 21.560 1.259 3.053 1.00 78.31 178 TYR A C 1
ATOM 1328 O O . TYR A 1 178 ? 22.676 1.108 2.560 1.00 78.31 178 TYR A O 1
ATOM 1336 N N . LEU A 1 179 ? 21.293 0.884 4.308 1.00 81.62 179 LEU A N 1
ATOM 1337 C CA . LEU A 1 179 ? 22.293 0.261 5.175 1.00 81.62 179 LEU A CA 1
ATOM 1338 C C . LEU A 1 179 ? 22.726 -1.123 4.675 1.00 81.62 179 LEU A C 1
ATOM 1340 O O . LEU A 1 179 ? 23.905 -1.449 4.770 1.00 81.62 179 LEU A O 1
ATOM 1344 N N . LEU A 1 180 ? 21.809 -1.935 4.147 1.00 76.44 180 LEU A N 1
ATOM 1345 C CA . LEU A 1 180 ? 22.137 -3.238 3.565 1.00 76.44 180 LEU A CA 1
ATOM 1346 C C . LEU A 1 180 ? 23.019 -3.094 2.321 1.00 76.44 180 LEU A C 1
ATOM 1348 O O . LEU A 1 180 ? 24.006 -3.823 2.208 1.00 76.44 180 LEU A O 1
ATOM 1352 N N . GLY A 1 181 ? 22.729 -2.120 1.458 1.00 74.75 181 GLY A N 1
ATOM 1353 C CA . GLY A 1 181 ? 23.559 -1.781 0.302 1.00 74.75 181 GLY A CA 1
ATOM 1354 C C . GLY A 1 181 ? 24.974 -1.379 0.707 1.00 74.75 181 GLY A C 1
ATOM 1355 O O . GLY A 1 181 ? 25.948 -1.930 0.200 1.00 74.75 181 GLY A O 1
ATOM 1356 N N . LEU A 1 182 ? 25.102 -0.519 1.725 1.00 79.81 182 LEU A N 1
ATOM 1357 C CA . LEU A 1 182 ? 26.407 -0.150 2.287 1.00 79.81 182 LEU A CA 1
ATOM 1358 C C . LEU A 1 182 ? 27.187 -1.342 2.863 1.00 79.81 182 LEU A C 1
ATOM 1360 O O . LEU A 1 182 ? 28.415 -1.335 2.843 1.00 79.81 182 LEU A O 1
ATOM 1364 N N . LEU A 1 183 ? 26.497 -2.329 3.439 1.00 82.31 183 LEU A N 1
ATOM 1365 C CA . LEU A 1 183 ? 27.138 -3.449 4.134 1.00 82.31 183 LEU A CA 1
ATOM 1366 C C . LEU A 1 183 ? 27.575 -4.578 3.208 1.00 82.31 183 LEU A C 1
ATOM 1368 O O . LEU A 1 183 ? 28.471 -5.338 3.572 1.00 82.31 183 LEU A O 1
ATOM 1372 N N . THR A 1 184 ? 26.922 -4.738 2.063 1.00 75.25 184 THR A N 1
ATOM 1373 C CA . THR A 1 184 ? 27.091 -5.946 1.252 1.00 75.25 184 THR A CA 1
ATOM 1374 C C . THR A 1 184 ? 27.976 -5.755 0.034 1.00 75.25 184 THR A C 1
ATOM 1376 O O . THR A 1 184 ? 28.423 -6.775 -0.471 1.00 75.25 184 THR A O 1
ATOM 1379 N N . ASN A 1 185 ? 28.286 -4.528 -0.413 1.00 67.38 185 ASN A N 1
ATOM 1380 C CA . ASN A 1 185 ? 29.014 -4.200 -1.664 1.00 67.38 185 ASN A CA 1
ATOM 1381 C C . ASN A 1 185 ? 28.440 -4.827 -2.961 1.00 67.38 185 ASN A C 1
ATOM 1383 O O . ASN A 1 185 ? 28.758 -4.346 -4.041 1.00 67.38 185 ASN A O 1
ATOM 1387 N N . ASP A 1 186 ? 27.584 -5.843 -2.839 1.00 61.72 186 ASP A N 1
ATOM 1388 C CA . ASP A 1 186 ? 26.911 -6.614 -3.878 1.00 61.72 186 ASP A CA 1
ATOM 1389 C C . ASP A 1 186 ? 25.389 -6.337 -3.903 1.00 61.72 186 ASP A C 1
ATOM 1391 O O . ASP A 1 186 ? 24.722 -6.737 -4.854 1.00 61.72 186 ASP A O 1
ATOM 1395 N N . LEU A 1 187 ? 24.804 -5.672 -2.885 1.00 57.03 187 LEU A N 1
ATOM 1396 C CA . LEU A 1 187 ? 23.418 -5.170 -2.958 1.00 57.03 187 LEU A CA 1
ATOM 1397 C C . LEU A 1 187 ? 23.427 -3.745 -3.502 1.00 57.03 187 LEU A C 1
ATOM 1399 O O . LEU A 1 187 ? 23.345 -2.769 -2.754 1.00 57.03 187 LEU A O 1
ATOM 1403 N N . ASP A 1 188 ? 23.534 -3.620 -4.818 1.00 59.19 188 ASP A N 1
ATOM 1404 C CA . ASP A 1 188 ? 23.446 -2.320 -5.467 1.00 59.19 188 ASP A CA 1
ATOM 1405 C C . ASP A 1 188 ? 22.033 -2.060 -6.014 1.00 59.19 188 ASP A C 1
ATOM 1407 O O . ASP A 1 188 ? 21.746 -2.102 -7.212 1.00 59.19 188 ASP A O 1
ATOM 1411 N N . VAL A 1 189 ? 21.106 -1.786 -5.090 1.00 53.81 189 VAL A N 1
ATOM 1412 C CA . VAL A 1 189 ? 19.725 -1.368 -5.410 1.00 53.81 189 VAL A CA 1
ATOM 1413 C C . VAL A 1 189 ? 19.697 -0.062 -6.201 1.00 53.81 189 VAL A C 1
ATOM 1415 O O . VAL A 1 189 ? 18.733 0.208 -6.917 1.00 53.81 189 VAL A O 1
ATOM 1418 N N . LEU A 1 190 ? 20.734 0.767 -6.059 1.00 51.56 190 LEU A N 1
ATOM 1419 C CA . LEU A 1 190 ? 20.783 2.112 -6.619 1.00 51.56 190 LEU A CA 1
ATOM 1420 C C . LEU A 1 190 ? 21.369 2.152 -8.037 1.00 51.56 190 LEU A C 1
ATOM 1422 O O . LEU A 1 190 ? 21.041 3.085 -8.769 1.00 51.56 190 LEU A O 1
ATOM 1426 N N . THR A 1 191 ? 22.176 1.166 -8.450 1.00 55.47 191 THR A N 1
ATOM 1427 C CA . THR A 1 191 ? 22.721 1.093 -9.823 1.00 55.47 191 THR A CA 1
ATOM 1428 C C . THR A 1 191 ? 21.934 0.196 -10.778 1.00 55.47 191 THR A C 1
ATOM 1430 O O . THR A 1 191 ? 22.168 0.266 -11.982 1.00 55.47 191 THR A O 1
ATOM 1433 N N . GLY A 1 192 ? 20.950 -0.564 -10.284 1.00 51.81 192 GLY A N 1
ATOM 1434 C CA . GLY A 1 192 ? 20.021 -1.334 -11.122 1.00 51.81 192 GLY A CA 1
ATOM 1435 C C . GLY A 1 192 ? 20.287 -2.839 -11.198 1.00 51.81 192 GLY A C 1
ATOM 1436 O O . GLY A 1 192 ? 19.502 -3.539 -11.829 1.00 51.81 192 GLY A O 1
ATOM 1437 N N . ASP A 1 193 ? 21.300 -3.349 -10.493 1.00 58.09 193 ASP A N 1
ATOM 1438 C CA . ASP A 1 193 ? 21.572 -4.794 -10.367 1.00 58.09 193 ASP A CA 1
ATOM 1439 C C . ASP A 1 193 ? 20.800 -5.457 -9.204 1.00 58.09 193 ASP A C 1
ATOM 1441 O O . ASP A 1 193 ? 20.914 -6.662 -8.959 1.00 58.09 193 ASP A O 1
ATOM 1445 N N . GLY A 1 194 ? 19.994 -4.677 -8.474 1.00 58.47 194 GLY A N 1
ATOM 1446 C CA . GLY A 1 194 ? 19.212 -5.133 -7.326 1.00 58.47 194 GLY A CA 1
ATOM 1447 C C . GLY A 1 194 ? 18.363 -6.365 -7.648 1.00 58.47 194 GLY A C 1
ATOM 1448 O O . GLY A 1 194 ? 17.464 -6.334 -8.491 1.00 58.47 194 GLY A O 1
ATOM 1449 N N . SER A 1 195 ? 18.631 -7.471 -6.950 1.00 70.06 195 SER A N 1
ATOM 1450 C CA . SER A 1 195 ? 17.922 -8.725 -7.201 1.00 70.06 195 SER A CA 1
ATOM 1451 C C . SER A 1 195 ? 16.420 -8.569 -6.932 1.00 70.06 195 SER A C 1
ATOM 1453 O O . SER A 1 195 ? 16.003 -7.942 -5.958 1.00 70.06 195 SER A O 1
ATOM 1455 N N . LEU A 1 196 ? 15.577 -9.222 -7.739 1.00 69.75 196 LEU A N 1
ATOM 1456 C CA . LEU A 1 196 ? 14.130 -9.317 -7.495 1.00 69.75 196 LEU A CA 1
ATOM 1457 C C . LEU A 1 196 ? 13.804 -9.697 -6.043 1.00 69.75 196 LEU A C 1
ATOM 1459 O O . LEU A 1 196 ? 12.861 -9.182 -5.451 1.00 69.75 196 LEU A O 1
ATOM 1463 N N . VAL A 1 197 ? 14.607 -10.578 -5.450 1.00 73.56 197 VAL A N 1
ATOM 1464 C CA . VAL A 1 197 ? 14.445 -11.023 -4.063 1.00 73.56 197 VAL A CA 1
ATOM 1465 C C . VAL A 1 197 ? 14.502 -9.843 -3.091 1.00 73.56 197 VAL A C 1
ATOM 1467 O O . VAL A 1 197 ? 13.704 -9.783 -2.157 1.00 73.56 197 VAL A O 1
ATOM 1470 N N . GLU A 1 198 ? 15.381 -8.877 -3.327 1.00 71.19 198 GLU A N 1
ATOM 1471 C CA . GLU A 1 198 ? 15.555 -7.708 -2.471 1.00 71.19 198 GLU A CA 1
ATOM 1472 C C . GLU A 1 198 ? 14.337 -6.782 -2.490 1.00 71.19 198 GLU A C 1
ATOM 1474 O O . GLU A 1 198 ? 13.853 -6.378 -1.429 1.00 71.19 198 GLU A O 1
ATOM 1479 N N . ILE A 1 199 ? 13.767 -6.526 -3.672 1.00 72.44 199 ILE A N 1
ATOM 1480 C CA . ILE A 1 199 ? 12.530 -5.743 -3.816 1.00 72.44 199 ILE A CA 1
ATOM 1481 C C . ILE A 1 199 ? 11.392 -6.409 -3.033 1.00 72.44 199 ILE A C 1
ATOM 1483 O O . ILE A 1 199 ? 10.642 -5.750 -2.313 1.00 72.44 199 ILE A O 1
ATOM 1487 N N . TYR A 1 200 ? 11.273 -7.733 -3.111 1.00 78.44 200 TYR A N 1
ATOM 1488 C CA . TYR A 1 200 ? 10.229 -8.462 -2.392 1.00 78.44 200 TYR A CA 1
ATOM 1489 C C . TYR A 1 200 ? 10.445 -8.430 -0.874 1.00 78.44 200 TYR A C 1
ATOM 1491 O O . TYR A 1 200 ? 9.500 -8.166 -0.126 1.00 78.44 200 TYR A O 1
ATOM 1499 N N . LEU A 1 201 ? 11.673 -8.669 -0.406 1.00 78.00 201 LEU A N 1
ATOM 1500 C CA . LEU A 1 201 ? 12.010 -8.650 1.020 1.00 78.00 201 LEU A CA 1
ATOM 1501 C C . LEU A 1 201 ? 11.767 -7.274 1.643 1.00 78.00 201 LEU A C 1
ATOM 1503 O O . LEU A 1 201 ? 11.177 -7.183 2.720 1.00 78.00 201 LEU A O 1
ATOM 1507 N N . THR A 1 202 ? 12.140 -6.219 0.925 1.00 72.38 202 THR A N 1
ATOM 1508 C CA . THR A 1 202 ? 11.892 -4.817 1.269 1.00 72.38 202 THR A CA 1
ATOM 1509 C C . THR A 1 202 ? 10.415 -4.557 1.553 1.00 72.38 202 THR A C 1
ATOM 1511 O O . THR A 1 202 ? 10.042 -4.070 2.623 1.00 72.38 202 THR A O 1
ATOM 1514 N N . LEU A 1 203 ? 9.540 -4.943 0.623 1.00 75.06 203 LEU A N 1
ATOM 1515 C CA . LEU A 1 203 ? 8.105 -4.718 0.776 1.00 75.06 203 LEU A CA 1
ATOM 1516 C C . LEU A 1 203 ? 7.515 -5.529 1.922 1.00 75.06 203 LEU A C 1
ATOM 1518 O O . LEU A 1 203 ? 6.700 -5.016 2.691 1.00 75.06 203 LEU A O 1
ATOM 1522 N N . ILE A 1 204 ? 7.966 -6.772 2.088 1.00 80.38 204 ILE A N 1
ATOM 1523 C CA . ILE A 1 204 ? 7.545 -7.629 3.196 1.00 80.38 204 ILE A CA 1
ATOM 1524 C C . ILE A 1 204 ? 7.975 -7.024 4.539 1.00 80.38 204 ILE A C 1
ATOM 1526 O O . ILE A 1 204 ? 7.188 -7.051 5.490 1.00 80.38 204 ILE A O 1
ATOM 1530 N N . ALA A 1 205 ? 9.158 -6.410 4.617 1.00 81.44 205 ALA A N 1
ATOM 1531 C CA . ALA A 1 205 ? 9.683 -5.792 5.830 1.00 81.44 205 ALA A CA 1
ATOM 1532 C C . ALA A 1 205 ? 8.878 -4.566 6.307 1.00 81.44 205 ALA A C 1
ATOM 1534 O O . ALA A 1 205 ? 8.886 -4.277 7.504 1.00 81.44 205 ALA A O 1
ATOM 1535 N N . THR A 1 206 ? 8.113 -3.887 5.437 1.00 79.44 206 THR A N 1
ATOM 1536 C CA . THR A 1 206 ? 7.208 -2.787 5.855 1.00 79.44 206 THR A CA 1
ATOM 1537 C C . THR A 1 206 ? 5.984 -3.283 6.644 1.00 79.44 206 THR A C 1
ATOM 1539 O O . THR A 1 206 ? 5.370 -2.549 7.430 1.00 79.44 206 THR A O 1
ATOM 1542 N N . THR A 1 207 ? 5.583 -4.541 6.435 1.00 87.69 207 THR A N 1
ATOM 1543 C CA . THR A 1 207 ? 4.289 -5.069 6.895 1.00 87.69 207 THR A CA 1
ATOM 1544 C C . THR A 1 207 ? 4.157 -5.240 8.416 1.00 87.69 207 THR A C 1
ATOM 1546 O O . THR A 1 207 ? 3.063 -4.989 8.935 1.00 87.69 207 THR A O 1
ATOM 1549 N N . PRO A 1 208 ? 5.209 -5.595 9.186 1.00 92.56 208 PRO A N 1
ATOM 1550 C CA . PRO A 1 208 ? 5.108 -5.728 10.636 1.00 92.56 208 PRO A CA 1
ATOM 1551 C C . PRO A 1 208 ? 4.799 -4.397 11.327 1.00 92.56 208 PRO A C 1
ATOM 1553 O O . PRO A 1 208 ? 3.953 -4.341 12.225 1.00 92.56 208 PRO A O 1
ATOM 1556 N N . LEU A 1 209 ? 5.437 -3.302 10.893 1.00 90.69 209 LEU A N 1
ATOM 1557 C CA . LEU A 1 209 ? 5.237 -1.994 11.517 1.00 90.69 209 LEU A CA 1
ATOM 1558 C C . LEU A 1 209 ? 3.830 -1.458 11.245 1.00 90.69 209 LEU A C 1
ATOM 1560 O O . LEU A 1 209 ? 3.122 -1.082 12.185 1.00 90.69 209 LEU A O 1
ATOM 1564 N N . THR A 1 210 ? 3.388 -1.505 9.985 1.00 92.19 210 THR A N 1
ATOM 1565 C CA . THR A 1 210 ? 2.012 -1.133 9.621 1.00 92.19 210 THR A CA 1
ATOM 1566 C C . THR A 1 210 ? 0.983 -2.027 10.313 1.00 92.19 210 THR A C 1
ATOM 1568 O O . THR A 1 210 ? -0.039 -1.526 10.776 1.00 92.19 210 THR A O 1
ATOM 1571 N N . GLY A 1 211 ? 1.263 -3.322 10.490 1.00 93.44 211 GLY A N 1
ATOM 1572 C CA . GLY A 1 211 ? 0.378 -4.245 11.205 1.00 93.44 211 GLY A CA 1
ATOM 1573 C C . GLY A 1 211 ? 0.223 -3.900 12.681 1.00 93.44 211 GLY A C 1
ATOM 1574 O O . GLY A 1 211 ? -0.893 -3.867 13.207 1.00 93.44 211 GLY A O 1
ATOM 1575 N N . ARG A 1 212 ? 1.327 -3.569 13.359 1.00 94.62 212 ARG A N 1
ATOM 1576 C CA . ARG A 1 212 ? 1.285 -3.106 14.752 1.00 94.62 212 ARG A CA 1
ATOM 1577 C C . ARG A 1 212 ? 0.525 -1.788 14.877 1.00 94.62 212 ARG A C 1
ATOM 1579 O O . ARG A 1 212 ? -0.310 -1.649 15.773 1.00 94.62 212 ARG A O 1
ATOM 1586 N N . ALA A 1 213 ? 0.785 -0.842 13.979 1.00 94.56 213 ALA A N 1
ATOM 1587 C CA . ALA A 1 213 ? 0.083 0.431 13.960 1.00 94.56 213 ALA A CA 1
ATOM 1588 C C . ALA A 1 213 ? -1.418 0.255 13.708 1.00 94.56 213 ALA A C 1
ATOM 1590 O O . ALA A 1 213 ? -2.219 0.877 14.399 1.00 94.56 213 ALA A O 1
ATOM 1591 N N . LEU A 1 214 ? -1.812 -0.639 12.797 1.00 95.56 214 LEU A N 1
ATOM 1592 C CA . LEU A 1 214 ? -3.214 -0.921 12.497 1.00 95.56 214 LEU A CA 1
ATOM 1593 C C . LEU A 1 214 ? -3.957 -1.391 13.747 1.00 95.56 214 LEU A C 1
ATOM 1595 O O . LEU A 1 214 ? -5.027 -0.875 14.063 1.00 95.56 214 LEU A O 1
ATOM 1599 N N . LEU A 1 215 ? -3.380 -2.345 14.485 1.00 95.69 215 LEU A N 1
ATOM 1600 C CA . LEU A 1 215 ? -3.982 -2.853 15.718 1.00 95.69 215 LEU A CA 1
ATOM 1601 C C . LEU A 1 215 ? -4.151 -1.768 16.780 1.00 95.69 215 LEU A C 1
ATOM 1603 O O . LEU A 1 215 ? -5.124 -1.792 17.529 1.00 95.69 215 LEU A O 1
ATOM 1607 N N . TRP A 1 216 ? -3.222 -0.817 16.841 1.00 95.62 216 TRP A N 1
ATOM 1608 C CA . TRP A 1 216 ? -3.292 0.296 17.780 1.00 95.62 216 TRP A CA 1
ATOM 1609 C C . TRP A 1 216 ? -4.286 1.385 17.343 1.00 95.62 216 TRP A C 1
ATOM 1611 O O . TRP A 1 216 ? -5.021 1.915 18.182 1.00 95.62 216 TRP A O 1
ATOM 1621 N N . VAL A 1 217 ? -4.346 1.696 16.044 1.00 96.38 217 VAL A N 1
ATOM 1622 C CA . VAL A 1 217 ? -5.297 2.649 15.447 1.00 96.38 217 VAL A CA 1
ATOM 1623 C C . VAL A 1 217 ? -6.732 2.123 15.550 1.00 96.38 217 VAL A C 1
ATOM 1625 O O . VAL A 1 217 ? -7.647 2.895 15.828 1.00 96.38 217 VAL A O 1
ATOM 1628 N N . LEU A 1 218 ? -6.926 0.813 15.386 1.00 96.06 218 LEU A N 1
ATOM 1629 C CA . LEU A 1 218 ? -8.221 0.126 15.467 1.00 96.06 218 LEU A CA 1
ATOM 1630 C C . LEU A 1 218 ? -8.456 -0.567 16.819 1.00 96.06 218 LEU A C 1
ATOM 1632 O O . LEU A 1 218 ? -9.285 -1.477 16.922 1.00 96.06 218 LEU A O 1
ATOM 1636 N N . ALA A 1 219 ? -7.719 -0.174 17.860 1.00 95.38 219 ALA A N 1
ATOM 1637 C CA . ALA A 1 219 ? -7.950 -0.685 19.205 1.00 95.38 219 ALA A CA 1
ATOM 1638 C C . ALA A 1 219 ? -9.379 -0.325 19.660 1.00 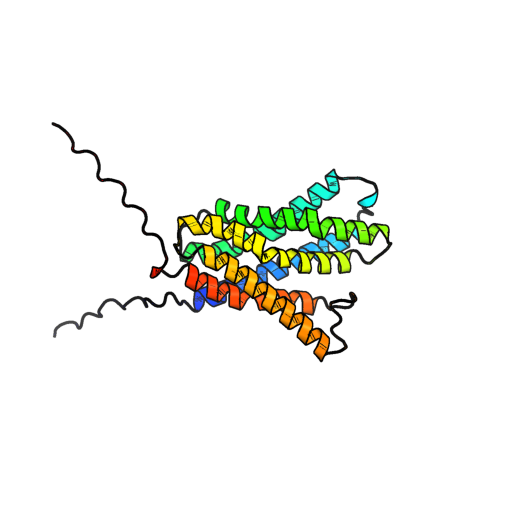95.38 219 ALA A C 1
ATOM 1640 O O . ALA A 1 219 ? -9.818 0.792 19.390 1.00 95.38 219 ALA A O 1
ATOM 1641 N N . PRO A 1 220 ? -10.098 -1.199 20.396 1.00 94.00 220 PRO A N 1
ATOM 1642 C CA . PRO A 1 220 ? -11.479 -0.932 20.814 1.00 94.00 220 PRO A CA 1
ATOM 1643 C C . PRO A 1 220 ? -11.651 0.395 21.563 1.00 94.00 220 PRO A C 1
ATOM 1645 O O . PRO A 1 220 ? -12.629 1.099 21.351 1.00 94.00 220 PRO A O 1
ATOM 1648 N N . SER A 1 221 ? -10.662 0.775 22.376 1.00 93.56 221 SER A N 1
ATOM 1649 C CA . SER A 1 221 ? -10.639 2.042 23.119 1.00 93.56 221 SER A CA 1
ATOM 1650 C C . SER A 1 221 ? -10.453 3.291 22.251 1.00 93.56 221 SER A C 1
ATOM 1652 O O . SER A 1 221 ? -10.614 4.402 22.744 1.00 93.56 221 SER A O 1
ATOM 1654 N N . ALA A 1 222 ? -10.082 3.130 20.980 1.00 94.62 222 ALA A N 1
ATOM 1655 C CA . ALA A 1 222 ? -9.901 4.215 20.022 1.00 94.62 222 ALA A CA 1
ATOM 1656 C C . ALA A 1 222 ? -11.085 4.373 19.060 1.00 94.62 222 ALA A C 1
ATOM 1658 O O . ALA A 1 222 ? -11.135 5.363 18.324 1.00 94.62 222 ALA A O 1
ATOM 1659 N N . LEU A 1 223 ? -11.999 3.399 19.029 1.00 95.19 223 LEU A N 1
ATOM 1660 C CA . LEU A 1 223 ? -13.135 3.421 18.120 1.00 95.19 223 LEU A CA 1
ATOM 1661 C C . LEU A 1 223 ? -14.123 4.507 18.539 1.00 95.19 223 LEU A C 1
ATOM 1663 O O . LEU A 1 223 ? -14.432 4.672 19.718 1.00 95.19 223 LEU A O 1
ATOM 1667 N N . THR A 1 224 ? -14.623 5.251 17.561 1.00 94.19 224 THR A N 1
ATOM 1668 C CA . THR A 1 224 ? -15.674 6.240 17.797 1.00 94.19 224 THR A CA 1
ATOM 1669 C C . THR A 1 224 ? -16.985 5.504 18.035 1.00 94.19 224 THR A C 1
ATOM 1671 O O . THR A 1 224 ? -17.423 4.733 17.178 1.00 94.19 224 THR A O 1
ATOM 1674 N N . VAL A 1 225 ? -17.611 5.732 19.191 1.00 85.94 225 VAL A N 1
ATOM 1675 C CA . VAL A 1 225 ? -18.958 5.220 19.462 1.00 85.94 225 VAL A CA 1
ATOM 1676 C C . VAL A 1 225 ? -19.891 5.833 18.417 1.00 85.94 225 VAL A C 1
ATOM 1678 O O . VAL A 1 225 ? -19.849 7.054 18.248 1.00 85.94 225 VAL A O 1
ATOM 1681 N N . PRO A 1 226 ? -20.691 5.031 17.686 1.00 80.50 226 PRO A N 1
ATOM 1682 C CA . PRO A 1 226 ? -21.720 5.580 16.820 1.00 80.50 226 PRO A CA 1
ATOM 1683 C C . PRO A 1 226 ? -22.565 6.540 17.650 1.00 80.50 226 PRO A C 1
ATOM 1685 O O . PRO A 1 226 ? -23.069 6.144 18.702 1.00 80.50 226 PRO A O 1
ATOM 1688 N N . GLU A 1 227 ? -22.660 7.797 17.219 1.00 79.69 227 GLU A N 1
ATOM 1689 C CA . GLU A 1 227 ? -23.534 8.769 17.865 1.00 79.69 227 GLU A CA 1
ATOM 1690 C C . GLU A 1 227 ? -24.919 8.130 17.953 1.00 79.69 227 GLU A C 1
ATOM 1692 O O . GLU A 1 227 ? -25.489 7.724 16.935 1.00 79.69 227 GLU A O 1
ATOM 1697 N N . ALA A 1 228 ? -25.389 7.902 19.182 1.00 80.44 228 ALA A N 1
ATOM 1698 C CA . ALA A 1 228 ? -26.679 7.273 19.386 1.00 80.44 228 ALA A CA 1
ATOM 1699 C C . ALA A 1 228 ? -27.705 8.123 18.641 1.00 80.44 228 ALA A C 1
ATOM 1701 O O . ALA A 1 228 ? -27.725 9.344 18.811 1.00 80.44 228 ALA A O 1
ATOM 1702 N N . ALA A 1 229 ? -28.516 7.487 17.792 1.00 83.56 229 ALA A N 1
ATOM 1703 C CA . ALA A 1 229 ? -29.578 8.197 17.100 1.00 83.56 229 ALA A CA 1
ATOM 1704 C C . ALA A 1 229 ? -30.373 8.998 18.146 1.00 83.56 229 ALA A C 1
ATOM 1706 O O . ALA A 1 229 ? -30.683 8.438 19.207 1.00 83.56 229 ALA A O 1
ATOM 1707 N N . PRO A 1 230 ? -30.660 10.290 17.895 1.00 87.69 230 PRO A N 1
ATOM 1708 C CA . PRO A 1 230 ? -31.440 11.076 18.831 1.00 87.69 230 PRO A CA 1
ATOM 1709 C C . PRO A 1 230 ? -32.740 10.320 19.127 1.00 87.69 230 PRO A C 1
ATOM 1711 O O . PRO A 1 230 ? -33.304 9.701 18.214 1.00 87.69 230 PRO A O 1
ATOM 1714 N N . PRO A 1 231 ? -33.196 10.305 20.392 1.00 91.19 231 PRO A N 1
ATOM 1715 C CA . PRO A 1 231 ? -34.419 9.607 20.743 1.00 91.19 231 PRO A CA 1
ATOM 1716 C C . PRO A 1 231 ? -35.557 10.096 19.835 1.00 91.19 231 PRO A C 1
ATOM 1718 O O . PRO A 1 231 ? -35.587 11.283 19.489 1.00 91.19 231 PRO A O 1
ATOM 1721 N N . PRO A 1 232 ? -36.474 9.205 19.415 1.00 92.25 232 PRO A N 1
ATOM 1722 C CA . PRO A 1 232 ? -37.596 9.612 18.583 1.00 92.25 232 PRO A CA 1
ATOM 1723 C C . PRO A 1 232 ? -38.356 10.758 19.270 1.00 92.25 232 PRO A C 1
ATOM 1725 O O . PRO A 1 232 ? -38.460 10.760 20.503 1.00 92.25 232 PRO A O 1
ATOM 1728 N N . PRO A 1 233 ? -38.872 11.742 18.508 1.00 94.06 233 PRO A N 1
ATOM 1729 C CA . PRO A 1 233 ? -39.619 12.849 19.090 1.00 94.06 233 PRO A CA 1
ATOM 1730 C C . PRO A 1 233 ? -40.793 12.310 19.926 1.00 94.06 233 PRO A C 1
ATOM 1732 O O . PRO A 1 233 ? -41.377 11.283 19.562 1.00 94.06 233 PRO A O 1
ATOM 1735 N N . PRO A 1 234 ? -41.145 12.964 21.049 1.00 93.81 234 PRO A N 1
ATOM 1736 C CA . PRO A 1 234 ? -42.260 12.526 21.877 1.00 93.81 234 PRO A CA 1
ATOM 1737 C C . PRO A 1 234 ? -43.540 12.472 21.037 1.00 93.81 234 PRO A C 1
ATOM 1739 O O . PRO A 1 234 ? -43.903 13.447 20.382 1.00 93.81 234 PRO A O 1
ATOM 1742 N N . VAL A 1 235 ? -44.221 11.322 21.046 1.00 95.38 235 VAL A N 1
ATOM 1743 C CA . VAL A 1 235 ? -45.512 11.155 20.368 1.00 95.38 235 VAL A CA 1
ATOM 1744 C C . VAL A 1 235 ? -46.549 11.992 21.118 1.00 95.38 235 VAL A C 1
ATOM 1746 O O . VAL A 1 235 ? -47.007 11.598 22.190 1.00 95.38 235 VAL A O 1
ATOM 1749 N N . THR A 1 236 ? -46.905 13.159 20.580 1.00 90.38 236 THR A N 1
ATOM 1750 C CA . THR A 1 236 ? -48.039 13.955 21.067 1.00 90.38 236 THR A CA 1
ATOM 1751 C C . THR A 1 236 ? -49.336 13.226 20.727 1.00 90.38 236 THR A C 1
ATOM 1753 O O . THR A 1 236 ? -49.604 12.973 19.551 1.00 90.38 236 THR A O 1
ATOM 1756 N N . LYS A 1 237 ? -50.097 12.853 21.758 1.00 79.06 237 LYS A N 1
ATOM 1757 C CA . LYS A 1 237 ? -51.469 12.346 21.638 1.00 79.06 237 LYS A CA 1
ATOM 1758 C C . LYS A 1 237 ? -52.467 13.490 21.681 1.00 79.06 237 LYS A C 1
ATOM 1760 O O . LYS A 1 237 ? -52.195 14.448 22.437 1.00 79.06 237 LYS A O 1
#

pLDDT: mean 84.51, std 12.21, range [51.56, 98.38]

Radius of gyration: 22.14 Å; chains: 1; bounding box: 80×41×76 Å

Sequence (237 aa):
MPASGTGPATSSASGWNTRLYWQWIGYNTIAFVTVLTAGFVLALLGSDALHLDLASGHVLVALLIATLGAILFGGVLGALQWLVVQQRVPLPRKVWITANIGPALLAWLLVIMPAVISAQDTDGDVSTTYLLAASQSLALGPLLGLSQSMVLRKVTGRWAWWIGANLASWLIVDAVIYLLGLLTNDLDVLTGDGSLVEIYLTLIATTPLTGRALLWVLAPSALTVPEAAPPPPPVTK